Protein AF-A0A9E4VJ61-F1 (afdb_monomer)

Structure (mmCIF, N/CA/C/O backbone):
data_AF-A0A9E4VJ61-F1
#
_entry.id   AF-A0A9E4VJ61-F1
#
loop_
_atom_site.group_PDB
_atom_site.id
_atom_site.type_symbol
_atom_site.label_atom_id
_atom_site.label_alt_id
_atom_site.label_comp_id
_atom_site.label_asym_id
_atom_site.label_entity_id
_atom_site.label_seq_id
_atom_site.pdbx_PDB_ins_code
_atom_site.Cartn_x
_atom_site.Cartn_y
_atom_site.Cartn_z
_atom_site.occupancy
_atom_site.B_iso_or_equiv
_atom_site.auth_seq_id
_atom_site.auth_comp_id
_atom_site.auth_asym_id
_atom_site.auth_atom_id
_atom_site.pdbx_PDB_model_num
ATOM 1 N N . VAL A 1 1 ? -4.340 -2.476 -0.670 1.00 80.25 1 VAL A N 1
ATOM 2 C CA . VAL A 1 1 ? -5.479 -3.175 -0.022 1.00 80.25 1 VAL A CA 1
ATOM 3 C C . VAL A 1 1 ? -4.997 -4.142 1.049 1.00 80.25 1 VAL A C 1
ATOM 5 O O . VAL A 1 1 ? -5.309 -3.889 2.197 1.00 80.25 1 VAL A O 1
ATOM 8 N N . ALA A 1 2 ? -4.179 -5.155 0.723 1.00 84.50 2 ALA A N 1
ATOM 9 C CA . ALA A 1 2 ? -3.667 -6.123 1.709 1.00 84.50 2 ALA A CA 1
ATOM 10 C C . ALA A 1 2 ? -2.973 -5.469 2.922 1.00 84.50 2 ALA A C 1
ATOM 12 O O . ALA A 1 2 ? -3.371 -5.717 4.050 1.00 84.50 2 ALA A O 1
ATOM 13 N N . ILE A 1 3 ? -2.042 -4.537 2.685 1.00 86.19 3 ILE A N 1
ATOM 14 C CA . ILE A 1 3 ? -1.365 -3.792 3.762 1.00 86.19 3 ILE A CA 1
ATOM 15 C C . ILE A 1 3 ? -2.363 -3.020 4.642 1.00 86.19 3 ILE A C 1
ATOM 17 O O . ILE A 1 3 ? -2.248 -2.997 5.856 1.00 86.19 3 ILE A O 1
ATOM 21 N N . SER A 1 4 ? -3.392 -2.413 4.044 1.00 84.19 4 SER A N 1
ATOM 22 C CA . SER A 1 4 ? -4.418 -1.693 4.810 1.00 84.19 4 SER A CA 1
ATOM 23 C C . SER A 1 4 ? -5.293 -2.625 5.651 1.00 84.19 4 SER A C 1
ATOM 25 O O . SER A 1 4 ? -5.824 -2.169 6.657 1.00 84.19 4 SER A O 1
ATOM 27 N N . ALA A 1 5 ? -5.461 -3.884 5.232 1.00 83.00 5 ALA A N 1
ATOM 28 C CA . ALA A 1 5 ? -6.178 -4.897 5.996 1.00 83.00 5 ALA A CA 1
ATOM 29 C C . ALA A 1 5 ? -5.345 -5.404 7.182 1.00 83.00 5 ALA A C 1
ATOM 31 O O . ALA A 1 5 ? -5.876 -5.555 8.271 1.00 83.00 5 ALA A O 1
ATOM 32 N N . GLU A 1 6 ? -4.035 -5.587 7.002 1.00 85.88 6 GLU A N 1
ATOM 33 C CA . GLU A 1 6 ? -3.112 -5.973 8.081 1.00 85.88 6 GLU A CA 1
ATOM 34 C C . GLU A 1 6 ? -2.958 -4.885 9.152 1.00 85.88 6 GLU A C 1
ATOM 36 O O . GLU A 1 6 ? -2.849 -5.184 10.340 1.00 85.88 6 GLU A O 1
ATOM 41 N N . LEU A 1 7 ? -2.994 -3.611 8.749 1.00 84.12 7 LEU A N 1
ATOM 42 C CA . LEU A 1 7 ? -2.940 -2.487 9.684 1.00 84.12 7 LEU A CA 1
ATOM 43 C C . LEU A 1 7 ? -4.153 -2.425 10.624 1.00 84.12 7 LEU A C 1
ATOM 45 O O . LEU A 1 7 ? -4.106 -1.643 11.569 1.00 84.12 7 LEU A O 1
ATOM 49 N N . ASN A 1 8 ? -5.210 -3.214 10.376 1.00 80.75 8 ASN A N 1
ATOM 50 C CA . ASN A 1 8 ? -6.447 -3.243 11.164 1.00 80.75 8 ASN A CA 1
ATOM 51 C C . ASN A 1 8 ? -7.007 -1.836 11.426 1.00 80.75 8 ASN A C 1
ATOM 53 O O . ASN A 1 8 ? -7.486 -1.525 12.507 1.00 80.75 8 ASN A O 1
ATOM 57 N N . ARG A 1 9 ? -6.909 -0.956 10.424 1.00 79.12 9 ARG A N 1
ATOM 58 C CA . ARG A 1 9 ? -7.411 0.421 10.480 1.00 79.12 9 ARG A CA 1
ATOM 59 C C . ARG A 1 9 ? -8.632 0.566 9.592 1.00 79.12 9 ARG A C 1
ATOM 61 O O . ARG A 1 9 ? -8.707 -0.081 8.547 1.00 79.12 9 ARG A O 1
ATOM 68 N N . ASN A 1 10 ? -9.549 1.470 9.962 1.00 76.69 10 ASN A N 1
ATOM 69 C CA . ASN A 1 10 ? -10.702 1.859 9.138 1.00 76.69 10 ASN A CA 1
ATOM 70 C C . ASN A 1 10 ? -10.241 2.019 7.675 1.00 76.69 10 ASN A C 1
ATOM 72 O O . ASN A 1 10 ? -9.348 2.837 7.431 1.00 76.69 10 ASN A O 1
ATOM 76 N N . PRO A 1 11 ? -10.784 1.269 6.698 1.00 70.88 11 PRO A N 1
ATOM 77 C CA . PRO A 1 11 ? -12.059 0.536 6.684 1.00 70.88 11 PRO A CA 1
ATOM 78 C C . PRO A 1 11 ? -12.015 -0.962 7.073 1.00 70.88 11 PRO A C 1
ATOM 80 O O . PRO A 1 11 ? -13.068 -1.596 7.063 1.00 70.88 11 PRO A O 1
ATOM 83 N N . PHE A 1 12 ? -10.842 -1.526 7.387 1.00 73.69 12 PHE A N 1
ATOM 84 C CA . PHE A 1 12 ? -10.617 -2.944 7.738 1.00 73.69 12 PHE A CA 1
ATOM 85 C C . PHE A 1 12 ? -10.386 -3.149 9.243 1.00 73.69 12 PHE A C 1
ATOM 87 O O . PHE A 1 12 ? -9.592 -3.985 9.664 1.00 73.69 12 PHE A O 1
ATOM 94 N N . ASP A 1 13 ? -11.052 -2.344 10.055 1.00 77.38 13 ASP A N 1
ATOM 95 C CA . ASP A 1 13 ? -10.906 -2.356 11.502 1.00 77.38 13 ASP A CA 1
ATOM 96 C C . ASP A 1 13 ? -11.845 -3.390 12.133 1.00 77.38 13 ASP A C 1
ATOM 98 O O . ASP A 1 13 ? -12.972 -3.084 12.511 1.00 77.38 13 ASP A O 1
ATOM 102 N N . VAL A 1 14 ? -11.410 -4.651 12.140 1.00 73.56 14 VAL A N 1
ATOM 103 C CA . VAL A 1 14 ? -12.216 -5.779 12.632 1.00 73.56 14 VAL A CA 1
ATOM 104 C C . VAL A 1 14 ? -11.962 -6.054 14.116 1.00 73.56 14 VAL A C 1
ATOM 106 O O . VAL A 1 14 ? -12.891 -6.365 14.856 1.00 73.56 14 VAL A O 1
ATOM 109 N N . LEU A 1 15 ? -10.708 -5.902 14.557 1.00 64.62 15 LEU A N 1
ATOM 110 C CA . LEU A 1 15 ? -10.300 -6.152 15.941 1.00 64.62 15 LEU A CA 1
ATOM 111 C C . LEU A 1 15 ? -10.872 -5.101 16.909 1.00 64.62 15 LEU A C 1
ATOM 113 O O . LEU A 1 15 ? -11.264 -5.456 18.019 1.00 64.62 15 LEU A O 1
ATOM 117 N N . GLU A 1 16 ? -10.990 -3.832 16.504 1.00 64.25 16 GLU A N 1
ATOM 118 C CA . GLU A 1 16 ? -11.690 -2.819 17.310 1.00 64.25 16 GLU A CA 1
ATOM 119 C C . GLU A 1 16 ? -13.219 -3.006 17.226 1.00 64.25 16 GLU A C 1
ATOM 121 O O . GLU A 1 16 ? -13.925 -2.737 18.196 1.00 64.25 16 GLU A O 1
ATOM 126 N N . ALA A 1 17 ? -13.739 -3.543 16.112 1.00 56.84 17 ALA A N 1
ATOM 127 C CA . ALA A 1 17 ? -15.177 -3.688 15.862 1.00 56.84 17 ALA A CA 1
ATOM 128 C C . ALA A 1 17 ? -15.858 -4.845 16.613 1.00 56.84 17 ALA A C 1
ATOM 130 O O . ALA A 1 17 ? -16.988 -4.678 17.059 1.00 56.84 17 ALA A O 1
ATOM 131 N N . GLU A 1 18 ? -15.208 -5.987 16.870 1.00 55.62 18 GLU A N 1
ATOM 132 C CA . GLU A 1 18 ? -15.786 -6.986 17.806 1.00 55.62 18 GLU A CA 1
ATOM 133 C C . GLU A 1 18 ? -15.876 -6.444 19.244 1.00 55.62 18 GLU A C 1
ATOM 135 O O . GLU A 1 18 ? -16.602 -6.963 20.093 1.00 55.62 18 GLU A O 1
ATOM 140 N N . SER A 1 19 ? -15.180 -5.335 19.478 1.00 51.81 19 SER A N 1
ATOM 141 C CA . SER A 1 19 ? -15.106 -4.628 20.738 1.00 51.81 19 SER A CA 1
ATOM 142 C C . SER A 1 19 ? -16.009 -3.388 20.793 1.00 51.81 19 SER A C 1
ATOM 144 O O . SER A 1 19 ? -16.073 -2.732 21.822 1.00 51.81 19 SER A O 1
ATOM 146 N N . GLU A 1 20 ? -16.766 -3.022 19.753 1.00 49.31 20 GLU A N 1
ATOM 147 C CA . GLU A 1 20 ? -17.618 -1.815 19.811 1.00 49.31 20 GLU A CA 1
ATOM 148 C C . GLU A 1 20 ? -18.904 -1.992 20.658 1.00 49.31 20 GLU A C 1
ATOM 150 O O . GLU A 1 20 ? -19.691 -1.057 20.805 1.00 49.31 20 GLU A O 1
ATOM 155 N N . LEU A 1 21 ? -19.071 -3.158 21.306 1.00 60.66 21 LEU A N 1
ATOM 156 C CA . LEU A 1 21 ? -20.006 -3.387 22.423 1.00 60.66 21 LEU A CA 1
ATOM 157 C C . LEU A 1 21 ? -19.389 -3.123 23.821 1.00 60.66 21 LEU A C 1
ATOM 159 O O . LEU A 1 21 ? -20.139 -2.840 24.752 1.00 60.66 21 LEU A O 1
ATOM 163 N N . VAL A 1 22 ? -18.057 -3.167 23.972 1.00 54.12 22 VAL A N 1
ATOM 164 C CA . VAL A 1 22 ? -17.248 -2.754 25.146 1.00 54.12 22 VAL A CA 1
ATOM 165 C C . VAL A 1 22 ? -15.837 -2.502 24.614 1.00 54.12 22 VAL A C 1
ATOM 167 O O . VAL A 1 22 ? -15.188 -3.470 24.242 1.00 54.12 22 VAL A O 1
ATOM 170 N N . ALA A 1 23 ? -15.394 -1.239 24.529 1.00 66.31 23 ALA A N 1
ATOM 171 C CA . ALA A 1 23 ? -14.233 -0.763 23.756 1.00 66.31 23 ALA A CA 1
ATOM 172 C C . ALA A 1 23 ? -12.868 -1.416 24.099 1.00 66.31 23 ALA A C 1
ATOM 174 O O . ALA A 1 23 ? -11.978 -0.776 24.651 1.00 66.31 23 ALA A O 1
ATOM 175 N N . GLY A 1 24 ? -12.732 -2.689 23.733 1.00 73.62 24 GLY A N 1
ATOM 176 C CA . GLY A 1 24 ? -11.644 -3.667 23.839 1.00 73.62 24 GLY A CA 1
ATOM 177 C C . GLY A 1 24 ? -10.386 -3.240 24.578 1.00 73.62 24 GLY A C 1
ATOM 178 O O . GLY A 1 24 ? -10.416 -2.797 25.727 1.00 73.62 24 GLY A O 1
ATOM 179 N N . TYR A 1 25 ? -9.246 -3.348 23.896 1.00 75.69 25 TYR A N 1
ATOM 180 C CA . TYR A 1 25 ? -7.947 -3.017 24.485 1.00 75.69 25 TYR A CA 1
ATOM 181 C C . TYR A 1 25 ? -7.806 -1.521 24.836 1.00 75.69 25 TYR A C 1
ATOM 183 O O . TYR A 1 25 ? -6.954 -1.150 25.643 1.00 75.69 25 TYR A O 1
ATOM 191 N N . LEU A 1 26 ? -8.655 -0.654 24.273 1.00 75.75 26 LEU A N 1
ATOM 192 C CA . LEU A 1 26 ? -8.697 0.779 24.582 1.00 75.75 26 LEU A CA 1
ATOM 193 C C . LEU A 1 26 ? -9.264 1.062 25.989 1.00 75.75 26 LEU A C 1
ATOM 195 O O . LEU A 1 26 ? -8.908 2.075 26.587 1.00 75.75 26 LEU A O 1
ATOM 199 N N . THR A 1 27 ? -10.114 0.182 26.532 1.00 77.12 27 THR A N 1
ATOM 200 C CA . THR A 1 27 ? -10.701 0.305 27.884 1.00 77.12 27 THR A CA 1
ATOM 201 C C . THR A 1 27 ? -10.096 -0.661 28.897 1.00 77.12 27 THR A C 1
ATOM 203 O O . THR A 1 27 ? -10.100 -0.368 30.093 1.00 77.12 27 THR A O 1
ATOM 206 N N . GLU A 1 28 ? -9.520 -1.773 28.442 1.00 82.81 28 GLU A N 1
ATOM 207 C CA . GLU A 1 28 ? -8.876 -2.768 29.309 1.00 82.81 28 GLU A CA 1
ATOM 208 C C . GLU A 1 28 ? -7.456 -2.374 29.752 1.00 82.81 28 GLU A C 1
ATOM 210 O O . GLU A 1 28 ? -6.995 -2.797 30.818 1.00 82.81 28 GLU A O 1
ATOM 215 N N . TYR A 1 29 ? -6.749 -1.544 28.975 1.00 82.88 29 TYR A N 1
ATOM 216 C CA . TYR A 1 29 ? -5.380 -1.123 29.282 1.00 82.88 29 TYR A CA 1
ATOM 217 C C . TYR A 1 29 ? -5.287 0.379 29.565 1.00 82.88 29 TYR A C 1
ATOM 219 O O . TYR A 1 29 ? -5.799 1.204 28.818 1.00 82.88 29 TYR A O 1
ATOM 227 N N . SER A 1 30 ? -4.557 0.753 30.623 1.00 85.31 30 SER A N 1
ATOM 228 C CA . SER A 1 30 ? -4.333 2.150 31.020 1.00 85.31 30 SER A CA 1
ATOM 229 C C . SER A 1 30 ? -2.843 2.505 31.144 1.00 85.31 30 SER A C 1
ATOM 231 O O . SER A 1 30 ? -1.969 1.637 31.268 1.00 85.31 30 SER A O 1
ATOM 233 N N . GLY A 1 31 ? -2.537 3.807 31.080 1.00 89.19 31 GLY A N 1
ATOM 234 C CA . GLY A 1 31 ? -1.192 4.354 31.293 1.00 89.19 31 GLY A CA 1
ATOM 235 C C . GLY A 1 31 ? -0.159 3.870 30.269 1.00 89.19 31 GLY A C 1
ATOM 236 O O . GLY A 1 31 ? -0.345 4.012 29.063 1.00 89.19 31 GLY A O 1
ATOM 237 N N . MET A 1 32 ? 0.951 3.292 30.746 1.00 90.12 32 MET A N 1
ATOM 238 C CA . MET A 1 32 ? 2.053 2.859 29.872 1.00 90.12 32 MET A CA 1
ATOM 239 C C . MET A 1 32 ? 1.691 1.679 28.965 1.00 90.12 32 MET A C 1
ATOM 241 O O . MET A 1 32 ? 2.188 1.613 27.845 1.00 90.12 32 MET A O 1
ATOM 245 N N . LYS A 1 33 ? 0.818 0.765 29.412 1.00 86.69 33 LYS A N 1
ATOM 246 C CA . LYS A 1 33 ? 0.412 -0.393 28.596 1.00 86.69 33 LYS A CA 1
ATOM 247 C C . LYS A 1 33 ? -0.349 0.068 27.354 1.00 86.69 33 LYS A C 1
ATOM 249 O O . LYS A 1 33 ? -0.010 -0.339 26.250 1.00 86.69 33 LYS A O 1
ATOM 254 N N . TYR A 1 34 ? -1.283 1.002 27.536 1.00 87.06 34 TYR A N 1
ATOM 255 C CA . TYR A 1 34 ? -1.969 1.687 26.439 1.00 87.06 34 TYR A CA 1
ATOM 256 C C . TYR A 1 34 ? -0.982 2.398 25.500 1.00 87.06 34 TYR A C 1
ATOM 258 O O . TYR A 1 34 ? -1.070 2.264 24.281 1.00 87.06 34 TYR A O 1
ATOM 266 N N . GLY A 1 35 ? 0.007 3.102 26.066 1.00 88.69 35 GLY A N 1
ATOM 267 C CA . GLY A 1 35 ? 1.040 3.793 25.291 1.00 88.69 35 GLY A CA 1
ATOM 268 C C . GLY A 1 35 ? 1.830 2.868 24.359 1.00 88.69 35 GLY A C 1
ATOM 269 O O . GLY A 1 35 ? 2.075 3.236 23.212 1.00 88.69 35 GLY A O 1
ATOM 270 N N . VAL A 1 36 ? 2.178 1.657 24.808 1.00 90.81 36 VAL A N 1
ATOM 271 C CA . VAL A 1 36 ? 2.886 0.667 23.974 1.00 90.81 36 VAL A CA 1
ATOM 272 C C . VAL A 1 36 ? 1.995 0.143 22.845 1.00 90.81 36 VAL A C 1
ATOM 274 O O . VAL A 1 36 ? 2.477 0.015 21.721 1.00 90.81 36 VAL A O 1
ATOM 277 N N . PHE A 1 37 ? 0.704 -0.099 23.098 1.00 86.06 37 PHE A N 1
ATOM 278 C CA . PHE A 1 37 ? -0.236 -0.513 22.049 1.00 86.06 37 PHE A CA 1
ATOM 279 C C . PHE A 1 37 ? -0.414 0.566 20.973 1.00 86.06 37 PHE A C 1
ATOM 281 O O . PHE A 1 37 ? -0.303 0.267 19.784 1.00 86.06 37 PHE A O 1
ATOM 288 N N . MET A 1 38 ? -0.595 1.829 21.371 1.00 86.69 38 MET A N 1
ATOM 289 C CA . MET A 1 38 ? -0.686 2.944 20.420 1.00 86.69 38 MET A CA 1
ATOM 290 C C . MET A 1 38 ? 0.618 3.133 19.640 1.00 86.69 38 MET A C 1
ATOM 292 O O . MET A 1 38 ? 0.596 3.294 18.420 1.00 86.69 38 MET A O 1
ATOM 296 N N . LEU A 1 39 ? 1.770 3.067 20.317 1.00 90.69 39 LEU A N 1
ATOM 297 C CA . LEU A 1 39 ? 3.074 3.151 19.660 1.00 90.69 39 LEU A CA 1
ATOM 298 C C . LEU A 1 39 ? 3.247 2.038 18.620 1.00 90.69 39 LEU A C 1
ATOM 300 O O . LEU A 1 39 ? 3.733 2.311 17.522 1.00 90.69 39 LEU A O 1
ATOM 304 N N . ALA A 1 40 ? 2.842 0.807 18.941 1.00 89.88 40 ALA A N 1
ATOM 305 C CA . ALA A 1 40 ? 2.916 -0.325 18.025 1.00 89.88 40 ALA A CA 1
ATOM 306 C C . ALA A 1 40 ? 2.050 -0.103 16.774 1.00 89.88 40 ALA A C 1
ATOM 308 O O . ALA A 1 40 ? 2.535 -0.314 15.665 1.00 89.88 40 ALA A O 1
ATOM 309 N N . GLU A 1 41 ? 0.819 0.395 16.916 1.00 85.12 41 GLU A N 1
ATOM 310 C CA . GLU A 1 41 ? -0.073 0.676 15.778 1.00 85.12 41 GLU A CA 1
ATOM 311 C C . GLU A 1 41 ? 0.478 1.788 14.860 1.00 85.12 41 GLU A C 1
ATOM 313 O O . GLU A 1 41 ? 0.485 1.662 13.627 1.00 85.12 41 GLU A O 1
ATOM 318 N N . PHE A 1 42 ? 1.010 2.868 15.448 1.00 87.50 42 PHE A N 1
ATOM 319 C CA . PHE A 1 42 ? 1.659 3.939 14.683 1.00 87.50 42 PHE A CA 1
ATOM 320 C C . PHE A 1 42 ? 2.931 3.452 13.988 1.00 87.50 42 PHE A C 1
ATOM 322 O O . PHE A 1 42 ? 3.146 3.750 12.810 1.00 87.50 42 PHE A O 1
ATOM 329 N N . THR A 1 43 ? 3.744 2.661 14.687 1.00 91.81 43 THR A N 1
ATOM 330 C CA . THR A 1 43 ? 4.965 2.072 14.126 1.00 91.81 43 THR A CA 1
ATOM 331 C C . THR A 1 43 ? 4.627 1.123 12.983 1.00 91.81 43 THR A C 1
ATOM 333 O O . THR A 1 43 ? 5.275 1.183 11.941 1.00 91.81 43 THR A O 1
ATOM 336 N N . ASN A 1 44 ? 3.570 0.319 13.116 1.00 91.50 44 ASN A N 1
ATOM 337 C CA . ASN A 1 44 ? 3.124 -0.595 12.068 1.00 91.50 44 ASN A CA 1
ATOM 338 C C . ASN A 1 44 ? 2.775 0.162 10.776 1.00 91.50 44 ASN A C 1
ATOM 340 O O . ASN A 1 44 ? 3.226 -0.217 9.702 1.00 91.50 44 ASN A O 1
ATOM 344 N N . THR A 1 45 ? 2.084 1.306 10.869 1.00 90.38 45 THR A N 1
ATOM 345 C CA . THR A 1 45 ? 1.776 2.139 9.686 1.00 90.38 45 THR A CA 1
ATOM 346 C C . THR A 1 45 ? 3.046 2.632 8.976 1.00 90.38 45 THR A C 1
ATOM 348 O O . THR A 1 45 ? 3.108 2.640 7.745 1.00 90.38 45 THR A O 1
ATOM 351 N N . ILE A 1 46 ? 4.076 3.016 9.737 1.00 92.25 46 ILE A N 1
ATOM 352 C CA . ILE A 1 46 ? 5.362 3.475 9.190 1.00 92.25 46 ILE A CA 1
ATOM 353 C C . ILE A 1 46 ? 6.127 2.309 8.549 1.00 92.25 46 ILE A C 1
ATOM 355 O O . ILE A 1 46 ? 6.619 2.444 7.429 1.00 92.25 46 ILE A O 1
ATOM 359 N N . VAL A 1 47 ? 6.201 1.157 9.223 1.00 93.56 47 VAL A N 1
ATOM 360 C CA . VAL A 1 47 ? 6.891 -0.049 8.729 1.00 93.56 47 VAL A CA 1
ATOM 361 C C . VAL A 1 47 ? 6.219 -0.586 7.467 1.00 93.56 47 VAL A C 1
ATOM 363 O O . VAL A 1 47 ? 6.893 -0.862 6.477 1.00 93.56 47 VAL A O 1
ATOM 366 N N . ALA A 1 48 ? 4.891 -0.654 7.457 1.00 92.38 48 ALA A N 1
ATOM 367 C CA . ALA A 1 48 ? 4.098 -1.004 6.288 1.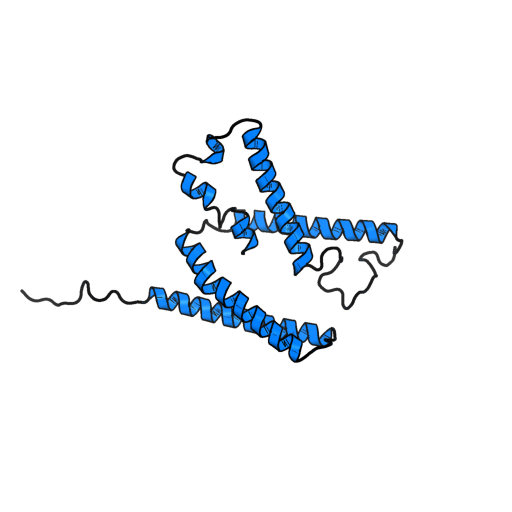00 92.38 48 ALA A CA 1
ATOM 368 C C . ALA A 1 48 ? 4.378 -0.070 5.098 1.00 92.38 48 ALA A C 1
ATOM 370 O O . ALA A 1 48 ? 4.577 -0.533 3.972 1.00 92.38 48 ALA A O 1
ATOM 371 N N . GLY A 1 49 ? 4.459 1.242 5.349 1.00 91.62 49 GLY A N 1
ATOM 372 C CA . GLY A 1 49 ? 4.839 2.226 4.336 1.00 91.62 49 GLY A CA 1
ATOM 373 C C . GLY A 1 49 ? 6.272 2.049 3.832 1.00 91.62 49 GLY A C 1
ATOM 374 O O . GLY A 1 49 ? 6.513 2.178 2.632 1.00 91.62 49 GLY A O 1
ATOM 375 N N . ALA A 1 50 ? 7.210 1.693 4.712 1.00 92.62 50 ALA A N 1
ATOM 376 C CA . ALA A 1 50 ? 8.592 1.386 4.345 1.00 92.62 50 ALA A CA 1
ATOM 377 C C . ALA A 1 50 ? 8.681 0.151 3.437 1.00 92.62 50 ALA A C 1
ATOM 379 O O . ALA A 1 50 ? 9.315 0.214 2.383 1.00 92.62 50 ALA A O 1
ATOM 380 N N . ILE A 1 51 ? 7.996 -0.941 3.792 1.00 93.19 51 ILE A N 1
ATOM 381 C CA . ILE A 1 51 ? 7.932 -2.160 2.972 1.00 93.19 51 ILE A CA 1
ATOM 382 C C . ILE A 1 51 ? 7.313 -1.846 1.605 1.00 93.19 51 ILE A C 1
ATOM 384 O O . ILE A 1 51 ? 7.862 -2.235 0.572 1.00 93.19 51 ILE A O 1
ATOM 388 N N . PHE A 1 52 ? 6.215 -1.087 1.577 1.00 91.00 52 PHE A N 1
ATOM 389 C CA . PHE A 1 52 ? 5.570 -0.686 0.328 1.00 91.00 52 PHE A CA 1
ATOM 390 C C . PHE A 1 52 ? 6.498 0.156 -0.562 1.00 91.00 52 PHE A C 1
ATOM 392 O O . PHE A 1 52 ? 6.602 -0.096 -1.765 1.00 91.00 52 PHE A O 1
ATOM 399 N N . ALA A 1 53 ? 7.210 1.122 0.025 1.00 90.06 53 ALA A N 1
ATOM 400 C CA . ALA A 1 53 ? 8.136 1.980 -0.704 1.00 90.06 53 ALA A CA 1
ATOM 401 C C . ALA A 1 53 ? 9.310 1.192 -1.308 1.00 90.06 53 ALA A C 1
ATOM 403 O O . ALA A 1 53 ? 9.691 1.453 -2.451 1.00 90.06 53 ALA A O 1
ATOM 404 N N . VAL A 1 54 ? 9.858 0.213 -0.580 1.00 90.00 54 VAL A N 1
ATOM 405 C CA . VAL A 1 54 ? 10.956 -0.635 -1.074 1.00 90.00 54 VAL A CA 1
ATOM 406 C C . VAL A 1 54 ? 10.496 -1.558 -2.199 1.00 90.00 54 VAL A C 1
ATOM 408 O O . VAL A 1 54 ? 11.162 -1.616 -3.230 1.00 90.00 54 VAL A O 1
ATOM 411 N N . LEU A 1 55 ? 9.370 -2.254 -2.023 1.00 88.06 55 LEU A N 1
ATOM 412 C CA . LEU A 1 55 ? 8.934 -3.286 -2.968 1.00 88.06 55 LEU A CA 1
ATOM 413 C C . LEU A 1 55 ? 8.344 -2.716 -4.260 1.00 88.06 55 LEU A C 1
ATOM 415 O O . LEU A 1 55 ? 8.595 -3.262 -5.330 1.00 88.06 55 LEU A O 1
ATOM 419 N N . PHE A 1 56 ? 7.565 -1.634 -4.175 1.00 84.31 56 PHE A N 1
ATOM 420 C CA . PHE A 1 56 ? 6.781 -1.145 -5.317 1.00 84.31 56 PHE A CA 1
ATOM 421 C C . PHE A 1 56 ? 7.235 0.213 -5.853 1.00 84.31 56 PHE A C 1
ATOM 423 O O . PHE A 1 56 ? 7.017 0.503 -7.025 1.00 84.31 56 PHE A O 1
ATOM 430 N N . LEU A 1 57 ? 7.867 1.055 -5.030 1.00 83.31 57 LEU A N 1
ATOM 431 C CA . LEU A 1 57 ? 8.240 2.425 -5.411 1.00 83.31 57 LEU A CA 1
ATOM 432 C C . LEU A 1 57 ? 9.753 2.607 -5.602 1.00 83.31 57 LEU A C 1
ATOM 434 O O . LEU A 1 57 ? 10.245 3.726 -5.464 1.00 83.31 57 LEU A O 1
ATOM 438 N N . GLN A 1 58 ? 10.498 1.537 -5.902 1.00 81.44 58 GLN A N 1
ATOM 439 C CA . GLN A 1 58 ? 11.957 1.567 -6.120 1.00 81.44 58 GLN A CA 1
ATOM 440 C C . GLN A 1 58 ? 12.777 2.096 -4.917 1.00 81.44 58 GLN A C 1
ATOM 442 O O . GLN A 1 58 ? 13.882 2.623 -5.074 1.00 81.44 58 GLN A O 1
ATOM 447 N N . GLY A 1 59 ? 12.249 1.978 -3.693 1.00 84.44 59 GLY A N 1
ATOM 448 C CA . GLY A 1 59 ? 12.954 2.292 -2.447 1.00 84.44 59 GLY A CA 1
ATOM 449 C C . GLY A 1 59 ? 13.511 3.717 -2.388 1.00 84.44 59 GLY A C 1
ATOM 450 O O . GLY A 1 59 ? 12.759 4.693 -2.381 1.00 84.44 59 GLY A O 1
ATOM 451 N N . TRP A 1 60 ? 14.839 3.816 -2.338 1.00 82.69 60 TRP A N 1
ATOM 452 C CA . TRP A 1 60 ? 15.622 5.040 -2.117 1.00 82.69 60 TRP A CA 1
ATOM 453 C C . TRP A 1 60 ? 15.842 5.895 -3.371 1.00 82.69 60 TRP A C 1
ATOM 455 O O . TRP A 1 60 ? 16.414 6.981 -3.300 1.00 82.69 60 TRP A O 1
ATOM 465 N N . GLN A 1 61 ? 15.425 5.408 -4.539 1.00 77.00 61 GLN A N 1
ATOM 466 C CA . GLN A 1 61 ? 15.575 6.152 -5.787 1.00 77.00 61 GLN A CA 1
ATOM 467 C C . GLN A 1 61 ? 14.585 7.319 -5.844 1.00 77.00 61 GLN A C 1
ATOM 469 O O . GLN A 1 61 ? 13.450 7.205 -5.384 1.00 77.00 61 GLN A O 1
ATOM 474 N N . TRP A 1 62 ? 14.999 8.449 -6.412 1.00 67.94 62 TRP A N 1
ATOM 475 C CA . TRP A 1 62 ? 14.204 9.678 -6.382 1.00 67.94 62 TRP A CA 1
ATOM 476 C C . TRP A 1 62 ? 12.977 9.649 -7.312 1.00 67.94 62 TRP A C 1
ATOM 478 O O . TRP A 1 62 ? 11.958 10.245 -6.978 1.00 67.94 62 TRP A O 1
ATOM 488 N N . ALA A 1 63 ? 13.019 8.920 -8.432 1.00 65.38 63 ALA A N 1
ATOM 489 C CA . ALA A 1 63 ? 11.900 8.821 -9.372 1.00 65.38 63 ALA A CA 1
ATOM 490 C C . ALA A 1 63 ? 11.533 7.375 -9.693 1.00 65.38 63 ALA A C 1
ATOM 492 O O . ALA A 1 63 ? 12.378 6.614 -10.142 1.00 65.38 63 ALA A O 1
ATOM 493 N N . VAL A 1 64 ? 10.234 7.074 -9.580 1.00 57.91 64 VAL A N 1
ATOM 494 C CA . VAL A 1 64 ? 9.592 5.829 -10.053 1.00 57.91 64 VAL A CA 1
ATOM 495 C C . VAL A 1 64 ? 9.693 5.678 -11.584 1.00 57.91 64 VAL A C 1
ATOM 497 O O . VAL A 1 64 ? 9.578 4.580 -12.116 1.00 57.91 64 VAL A O 1
ATOM 500 N N . LEU A 1 65 ? 9.907 6.795 -12.293 1.00 52.19 65 LEU A N 1
ATOM 501 C CA . LEU A 1 65 ? 9.954 6.894 -13.754 1.00 52.19 65 LEU A CA 1
ATOM 502 C C . LEU A 1 65 ? 11.321 7.350 -14.298 1.00 52.19 65 LEU A C 1
ATOM 504 O O . LEU A 1 65 ? 11.392 7.782 -15.447 1.00 52.19 65 LEU A O 1
ATOM 508 N N . SER A 1 66 ? 12.396 7.307 -13.499 1.00 54.75 66 SER A N 1
ATOM 509 C CA . SER A 1 66 ? 13.738 7.539 -14.051 1.00 54.75 66 SER A CA 1
ATOM 510 C C . SER A 1 66 ? 14.032 6.415 -15.054 1.00 54.75 66 SER A C 1
ATOM 512 O O . SER A 1 66 ? 14.053 5.243 -14.661 1.00 54.75 66 SER A O 1
ATOM 514 N N . PRO A 1 67 ? 14.212 6.721 -16.352 1.00 52.81 67 PRO A N 1
ATOM 515 C CA . PRO A 1 67 ? 14.595 5.703 -17.310 1.00 52.81 67 PRO A CA 1
ATOM 516 C C . PRO A 1 67 ? 16.010 5.244 -16.950 1.00 52.81 67 PRO A C 1
ATOM 518 O O . PRO A 1 67 ? 16.916 6.067 -16.867 1.00 52.81 67 PRO A O 1
ATOM 521 N N . LEU A 1 68 ? 16.185 3.939 -16.722 1.00 52.69 68 LEU A N 1
ATOM 522 C CA . LEU A 1 68 ? 17.484 3.272 -16.556 1.00 52.69 68 LEU A CA 1
ATOM 523 C C . LEU A 1 68 ? 18.510 4.030 -15.709 1.00 52.69 68 LEU A C 1
ATOM 525 O O . LEU A 1 68 ? 19.405 4.670 -16.255 1.00 52.69 68 LEU A O 1
ATOM 529 N N . GLY A 1 69 ? 18.474 3.871 -14.387 1.00 50.84 69 GLY A N 1
ATOM 530 C CA . GLY A 1 69 ? 19.689 4.044 -13.586 1.00 50.84 69 GLY A CA 1
ATOM 531 C C . GLY A 1 69 ? 20.418 5.378 -13.785 1.00 50.84 69 GLY A C 1
ATOM 532 O O . GLY A 1 69 ? 21.637 5.425 -13.599 1.00 50.84 69 GLY A O 1
ATOM 533 N N . SER A 1 70 ? 19.707 6.453 -14.162 1.00 54.34 70 SER A N 1
ATOM 534 C CA . SER A 1 70 ? 20.307 7.776 -14.225 1.00 54.34 70 SER A CA 1
ATOM 535 C C . SER A 1 70 ? 20.677 8.134 -12.792 1.00 54.34 70 SER A C 1
ATOM 537 O O . SER A 1 70 ? 19.820 8.450 -11.968 1.00 54.34 70 SER A O 1
ATOM 539 N N . GLN A 1 71 ? 21.967 8.036 -12.480 1.00 55.75 71 GLN A N 1
ATOM 540 C CA . GLN A 1 71 ? 22.510 8.327 -11.153 1.00 55.75 71 GLN A CA 1
ATOM 541 C C . GLN A 1 71 ? 22.385 9.805 -10.770 1.00 55.75 71 GLN A C 1
ATOM 543 O O . GLN A 1 71 ? 22.685 10.180 -9.640 1.00 55.75 71 GLN A O 1
ATOM 548 N N . VAL A 1 72 ? 21.946 10.617 -11.728 1.00 56.84 72 VAL A N 1
ATOM 549 C CA . VAL A 1 72 ? 21.703 12.039 -11.604 1.00 56.84 72 VAL A CA 1
ATOM 550 C C . VAL A 1 72 ? 20.465 12.227 -10.729 1.00 56.84 72 VAL A C 1
ATOM 552 O O . VAL A 1 72 ? 19.358 11.845 -11.112 1.00 56.84 72 VAL A O 1
ATOM 555 N N . GLY A 1 73 ? 20.684 12.738 -9.518 1.00 62.00 73 GLY A N 1
ATOM 556 C CA . GLY A 1 73 ? 19.630 13.107 -8.576 1.00 62.00 73 GLY A CA 1
ATOM 557 C C . GLY A 1 73 ? 18.746 14.237 -9.107 1.00 62.00 73 GLY A C 1
ATOM 558 O O . GLY A 1 73 ? 19.036 14.846 -10.139 1.00 62.00 73 GLY A O 1
ATOM 559 N N . PHE A 1 74 ? 17.671 14.548 -8.384 1.00 63.22 74 PHE A N 1
ATOM 560 C CA . PHE A 1 74 ? 16.792 15.672 -8.730 1.00 63.22 74 PHE A CA 1
ATOM 561 C C . PHE A 1 74 ? 17.577 16.999 -8.784 1.00 63.22 74 PHE A C 1
ATOM 563 O O . PHE A 1 74 ? 17.310 17.834 -9.649 1.00 63.22 74 PHE A O 1
ATOM 570 N N . LEU A 1 75 ? 18.609 17.158 -7.941 1.00 68.19 75 LEU A N 1
ATOM 571 C CA . LEU A 1 75 ? 19.590 18.245 -8.024 1.00 68.19 75 LEU A CA 1
ATOM 572 C C . LEU A 1 75 ? 20.879 17.782 -8.719 1.00 68.19 75 LEU A C 1
ATOM 574 O O . LEU A 1 75 ? 21.979 17.988 -8.216 1.00 68.19 75 LEU A O 1
ATOM 578 N N . GLY A 1 76 ? 20.773 17.185 -9.907 1.00 66.56 76 GLY A N 1
ATOM 579 C CA . GLY A 1 76 ? 21.928 16.728 -10.694 1.00 66.56 76 GLY A CA 1
ATOM 580 C C . GLY A 1 76 ? 22.995 17.790 -10.989 1.00 66.56 76 GLY A C 1
ATOM 581 O O . GLY A 1 76 ? 24.147 17.463 -11.248 1.00 66.56 76 GLY A O 1
ATOM 582 N N . PHE A 1 77 ? 22.628 19.070 -10.912 1.00 67.50 77 PHE A N 1
ATOM 583 C CA . PHE A 1 77 ? 23.545 20.207 -11.033 1.00 67.50 77 PHE A CA 1
ATOM 584 C C . PHE A 1 77 ? 24.411 20.439 -9.775 1.00 67.50 77 PHE A C 1
ATOM 586 O O . PHE A 1 77 ? 25.360 21.218 -9.820 1.00 67.50 77 PHE A O 1
ATOM 593 N N . LEU A 1 78 ? 24.098 19.762 -8.666 1.00 66.75 78 LEU A N 1
ATOM 594 C CA . LEU A 1 78 ? 24.815 19.745 -7.388 1.00 66.75 78 LEU A CA 1
ATOM 595 C C . LEU A 1 78 ? 25.232 18.307 -7.016 1.00 66.75 78 LEU A C 1
ATOM 597 O O . LEU A 1 78 ? 25.179 17.953 -5.839 1.00 66.75 78 LEU A O 1
ATOM 601 N N . ASP A 1 79 ? 25.637 17.472 -7.987 1.00 66.25 79 ASP A N 1
ATOM 602 C CA . ASP A 1 79 ? 26.025 16.058 -7.781 1.00 66.25 79 ASP A CA 1
ATOM 603 C C . ASP A 1 79 ? 27.333 15.908 -6.976 1.00 66.25 79 ASP A C 1
ATOM 605 O O . ASP A 1 79 ? 28.400 15.540 -7.462 1.00 66.25 79 ASP A O 1
ATOM 609 N N . THR A 1 80 ? 27.248 16.263 -5.699 1.00 71.38 80 THR A N 1
ATOM 610 C CA . THR A 1 80 ? 28.246 16.010 -4.667 1.00 71.38 80 THR A CA 1
ATOM 611 C C . THR A 1 80 ? 27.777 14.798 -3.871 1.00 71.38 80 THR A C 1
ATOM 613 O O . THR A 1 80 ? 26.588 14.684 -3.566 1.00 71.38 80 THR A O 1
ATOM 616 N N . GLY A 1 81 ? 28.696 13.919 -3.455 1.00 71.31 81 GLY A N 1
ATOM 617 C CA . GLY A 1 81 ? 28.348 12.682 -2.734 1.00 71.31 81 GLY A CA 1
ATOM 618 C C . GLY A 1 81 ? 27.426 12.881 -1.517 1.00 71.31 81 GLY A C 1
ATOM 619 O O . GLY A 1 81 ? 26.571 12.043 -1.245 1.00 71.31 81 GLY A O 1
ATOM 620 N N . VAL A 1 82 ? 27.533 14.028 -0.836 1.00 77.19 82 VAL A N 1
ATOM 621 C CA . VAL A 1 82 ? 26.673 14.408 0.300 1.00 77.19 82 VAL A CA 1
ATOM 622 C C . VAL A 1 82 ? 25.237 14.727 -0.135 1.00 77.19 82 VAL A C 1
ATOM 624 O O . VAL A 1 82 ? 24.288 14.267 0.498 1.00 77.19 82 VAL A O 1
ATOM 627 N N . VAL A 1 83 ? 25.061 15.478 -1.226 1.00 76.31 83 VAL A N 1
ATOM 628 C CA . VAL A 1 83 ? 23.739 15.879 -1.742 1.00 76.31 83 VAL A CA 1
ATOM 629 C C . VAL A 1 83 ? 22.953 14.644 -2.172 1.00 76.31 83 VAL A C 1
ATOM 631 O O . VAL A 1 83 ? 21.809 14.466 -1.760 1.00 76.31 83 VAL A O 1
ATOM 634 N N . ARG A 1 84 ? 23.606 13.714 -2.876 1.00 73.12 84 ARG A N 1
ATOM 635 C CA . ARG A 1 84 ? 22.995 12.447 -3.299 1.00 73.12 84 ARG A CA 1
ATOM 636 C C . ARG A 1 84 ? 22.506 11.594 -2.123 1.00 73.12 84 ARG A C 1
ATOM 638 O O . ARG A 1 84 ? 21.452 10.962 -2.211 1.00 73.12 84 ARG A O 1
ATOM 645 N N . GLN A 1 85 ? 23.242 11.580 -1.011 1.00 78.50 85 GLN A N 1
ATOM 646 C CA . GLN A 1 85 ? 22.827 10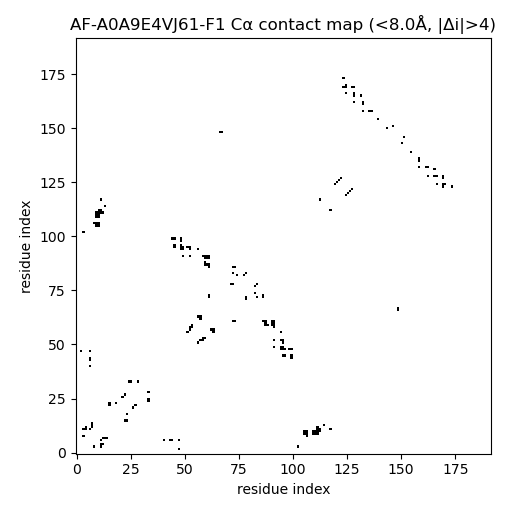.858 0.189 1.00 78.50 85 GLN A CA 1
ATOM 647 C C . GLN A 1 85 ? 21.610 11.520 0.845 1.00 78.50 85 GLN A C 1
ATOM 649 O O . GLN A 1 85 ? 20.648 10.821 1.164 1.00 78.50 85 GLN A O 1
ATOM 654 N N . ILE A 1 86 ? 21.620 12.845 1.007 1.00 83.12 86 ILE A N 1
ATOM 655 C CA . ILE A 1 86 ? 20.503 13.587 1.612 1.00 83.12 86 ILE A CA 1
ATOM 656 C C . ILE A 1 86 ? 19.228 13.420 0.775 1.00 83.12 86 ILE A C 1
ATOM 658 O O . ILE A 1 86 ? 18.171 13.120 1.330 1.00 83.12 86 ILE A O 1
ATOM 662 N N . GLU A 1 87 ? 19.331 13.531 -0.550 1.00 80.06 87 GLU A N 1
ATOM 663 C CA . GLU A 1 87 ? 18.203 13.330 -1.464 1.00 80.06 87 GLU A CA 1
ATOM 664 C C . GLU A 1 87 ? 17.599 11.932 -1.340 1.00 80.06 87 GLU A C 1
ATOM 666 O O . GLU A 1 87 ? 16.388 11.790 -1.195 1.00 80.06 87 GLU A O 1
ATOM 671 N N . SER A 1 88 ? 18.440 10.897 -1.358 1.00 81.00 88 SER A N 1
ATOM 672 C CA . SER A 1 88 ? 18.013 9.501 -1.234 1.00 81.00 88 SER A CA 1
ATOM 673 C C . SER A 1 88 ? 17.196 9.256 0.045 1.00 81.00 88 SER A C 1
ATOM 675 O O . SER A 1 88 ? 16.100 8.688 -0.002 1.00 81.00 88 SER A O 1
ATOM 677 N N . HIS A 1 89 ? 17.680 9.755 1.189 1.00 86.69 89 HIS A N 1
ATOM 678 C CA . HIS A 1 89 ? 16.974 9.618 2.467 1.00 86.69 89 HIS A CA 1
ATOM 679 C C . HIS A 1 89 ? 15.680 10.429 2.491 1.00 86.69 89 HIS A C 1
ATOM 681 O O . HIS A 1 89 ? 14.654 9.939 2.969 1.00 86.69 89 HIS A O 1
ATOM 687 N N . PHE A 1 90 ? 15.709 11.644 1.944 1.00 88.69 90 PHE A N 1
ATOM 688 C CA . PHE A 1 90 ? 14.528 12.488 1.838 1.00 88.69 90 PHE A CA 1
ATOM 689 C C . PHE A 1 90 ? 13.428 11.815 1.011 1.00 88.69 90 PHE A C 1
ATOM 691 O O . PHE A 1 90 ? 12.290 11.742 1.465 1.00 88.69 90 PHE A O 1
ATOM 698 N N . TRP A 1 91 ? 13.756 11.260 -0.158 1.00 85.62 91 TRP A N 1
ATOM 699 C CA . TRP A 1 91 ? 12.777 10.603 -1.027 1.00 85.62 91 TRP A CA 1
ATOM 700 C C . TRP A 1 91 ? 12.198 9.333 -0.421 1.00 85.62 91 TRP A C 1
ATOM 702 O O . TRP A 1 91 ? 10.998 9.083 -0.554 1.00 85.62 91 TRP A O 1
ATOM 712 N N . PHE A 1 92 ? 13.017 8.548 0.276 1.00 88.88 92 PHE A N 1
ATOM 713 C CA . PHE A 1 92 ? 12.522 7.391 1.008 1.00 88.88 92 PHE A CA 1
ATOM 714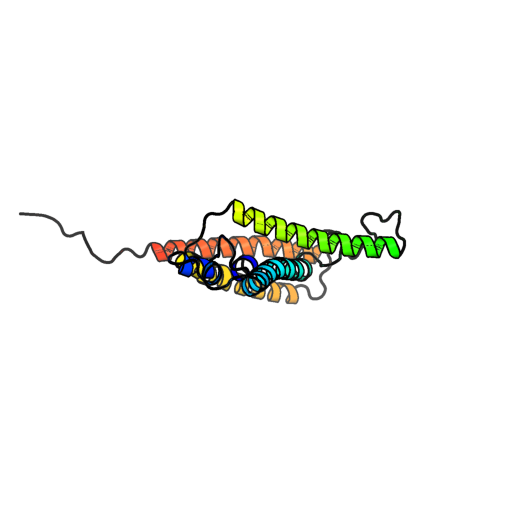 C C . PHE A 1 92 ? 11.520 7.807 2.095 1.00 88.88 92 PHE A C 1
ATOM 716 O O . PHE A 1 92 ? 10.385 7.325 2.106 1.00 88.88 92 PHE A O 1
ATOM 723 N N . LEU A 1 93 ? 11.890 8.764 2.955 1.00 91.69 93 LEU A N 1
ATOM 724 C CA . LEU A 1 93 ? 11.005 9.275 4.007 1.00 91.69 93 LEU A CA 1
ATOM 725 C C . LEU A 1 93 ? 9.748 9.936 3.435 1.00 91.69 93 LEU A C 1
ATOM 727 O O . LEU A 1 93 ? 8.660 9.756 3.979 1.00 91.69 93 LEU A O 1
ATOM 731 N N . PHE A 1 94 ? 9.872 10.644 2.313 1.00 91.06 94 PHE A N 1
ATOM 732 C CA . PHE A 1 94 ? 8.747 11.253 1.615 1.00 91.06 94 PHE A CA 1
ATOM 733 C C . PHE A 1 94 ? 7.755 10.199 1.116 1.00 91.06 94 PHE A C 1
ATOM 735 O O . PHE A 1 94 ? 6.556 10.359 1.322 1.00 91.06 94 PHE A O 1
ATOM 742 N N . LYS A 1 95 ? 8.221 9.091 0.524 1.00 89.31 95 LYS A N 1
ATOM 743 C CA . LYS A 1 95 ? 7.345 7.989 0.080 1.00 89.31 95 LYS A CA 1
ATOM 744 C C . LYS A 1 95 ? 6.636 7.311 1.249 1.00 89.31 95 LYS A C 1
ATOM 746 O O . LYS A 1 95 ? 5.441 7.038 1.155 1.00 89.31 95 LYS A O 1
ATOM 751 N N . VAL A 1 96 ? 7.345 7.071 2.354 1.00 92.69 96 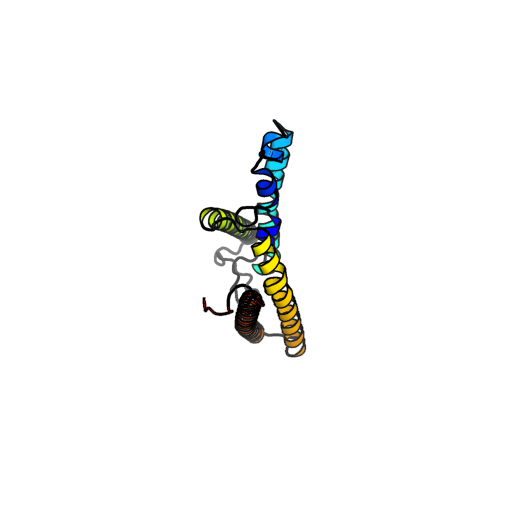VAL A N 1
ATOM 752 C CA . VAL A 1 96 ? 6.743 6.513 3.577 1.00 92.69 96 VAL A CA 1
ATOM 753 C C . VAL A 1 96 ? 5.700 7.475 4.152 1.00 92.69 96 VAL A C 1
ATOM 755 O O . VAL A 1 96 ? 4.589 7.056 4.478 1.00 92.69 96 VAL A O 1
ATOM 758 N N . GLY A 1 97 ? 6.014 8.771 4.210 1.00 92.56 97 GLY A N 1
ATOM 759 C CA . GLY A 1 97 ? 5.085 9.816 4.635 1.00 92.56 97 GLY A CA 1
ATOM 760 C C . GLY A 1 97 ? 3.864 9.928 3.722 1.00 92.56 97 GLY A C 1
ATOM 761 O O . GLY A 1 97 ? 2.742 10.022 4.212 1.00 92.56 97 GLY A O 1
ATOM 762 N N . LEU A 1 98 ? 4.056 9.832 2.405 1.00 91.88 98 LEU A N 1
ATOM 763 C CA . LEU A 1 98 ? 2.979 9.823 1.416 1.00 91.88 98 LEU A CA 1
ATOM 764 C C . LEU A 1 98 ? 2.074 8.599 1.587 1.00 91.88 98 LEU A C 1
ATOM 766 O O . LEU A 1 98 ? 0.854 8.730 1.516 1.00 91.88 98 LEU A O 1
ATOM 770 N N . PHE A 1 99 ? 2.647 7.424 1.858 1.00 91.81 99 PHE A N 1
ATOM 771 C CA . PHE A 1 99 ? 1.873 6.225 2.169 1.00 91.81 99 PHE A CA 1
ATOM 772 C C . PHE A 1 99 ? 1.057 6.400 3.457 1.00 91.81 99 PHE A C 1
ATOM 774 O O . PHE A 1 99 ? -0.141 6.123 3.464 1.00 91.81 99 PHE A O 1
ATOM 781 N N . ALA A 1 100 ? 1.669 6.901 4.534 1.00 91.44 100 ALA A N 1
ATOM 782 C CA . ALA A 1 100 ? 0.975 7.150 5.799 1.00 91.44 100 ALA A CA 1
ATOM 783 C C . ALA A 1 100 ? -0.138 8.206 5.652 1.00 91.44 100 ALA A C 1
ATOM 785 O O . ALA A 1 100 ? -1.230 8.057 6.213 1.00 91.44 100 ALA A O 1
ATOM 786 N N . PHE A 1 101 ? 0.108 9.242 4.846 1.00 91.62 101 PHE A N 1
ATOM 787 C CA . PHE A 1 101 ? -0.893 10.234 4.469 1.00 91.62 101 PHE A CA 1
ATOM 788 C C . PHE A 1 101 ? -2.045 9.587 3.696 1.00 91.62 101 PHE A C 1
ATOM 790 O O . PHE A 1 101 ? -3.201 9.768 4.071 1.00 91.62 101 PHE A O 1
ATOM 797 N N . ALA A 1 102 ? -1.750 8.771 2.681 1.00 90.44 102 ALA A N 1
ATOM 798 C CA . ALA A 1 102 ? -2.763 8.049 1.917 1.00 90.44 102 ALA A CA 1
ATOM 799 C C . ALA A 1 102 ? -3.584 7.100 2.806 1.00 90.44 102 ALA A C 1
ATOM 801 O O . ALA A 1 102 ? -4.806 7.077 2.700 1.00 90.44 102 ALA A O 1
ATOM 802 N N . ALA A 1 103 ? -2.951 6.372 3.730 1.00 87.88 103 ALA A N 1
ATOM 803 C CA . ALA A 1 103 ? -3.645 5.507 4.685 1.00 87.88 103 ALA A CA 1
ATOM 804 C C . ALA A 1 103 ? -4.594 6.304 5.600 1.00 87.88 103 ALA A C 1
ATOM 806 O O . ALA A 1 103 ? -5.728 5.890 5.844 1.00 87.88 103 ALA A O 1
ATOM 807 N N . THR A 1 104 ? -4.170 7.486 6.053 1.00 88.50 104 THR A N 1
ATOM 808 C CA . THR A 1 104 ? -5.011 8.388 6.858 1.00 88.50 104 THR A CA 1
ATOM 809 C C . THR A 1 104 ? -6.148 8.993 6.031 1.00 88.50 104 THR A C 1
ATOM 811 O O . THR A 1 104 ? -7.273 9.126 6.512 1.00 88.50 104 THR A O 1
ATOM 814 N N . TRP A 1 105 ? -5.892 9.314 4.764 1.00 90.06 105 TRP A N 1
ATOM 815 C CA . TRP A 1 105 ? -6.903 9.836 3.851 1.00 90.06 105 TRP A CA 1
ATOM 816 C C . TRP A 1 105 ? -7.965 8.782 3.513 1.00 90.06 105 TRP A C 1
ATOM 818 O O . TRP A 1 105 ? -9.164 9.066 3.543 1.00 90.06 105 TRP A O 1
ATOM 828 N N . VAL A 1 106 ? -7.554 7.538 3.272 1.00 86.56 106 VAL A N 1
ATOM 829 C CA . VAL A 1 106 ? -8.472 6.408 3.077 1.00 86.56 106 VAL A CA 1
ATOM 830 C C . VAL A 1 106 ? -9.358 6.213 4.309 1.00 86.56 106 VAL A C 1
ATOM 832 O O . VAL A 1 106 ? -10.573 6.078 4.165 1.00 86.56 106 VAL A O 1
ATOM 835 N N . ARG A 1 107 ? -8.787 6.308 5.518 1.00 84.56 107 ARG A N 1
ATOM 836 C CA . ARG A 1 107 ? -9.550 6.283 6.778 1.00 84.56 107 ARG A CA 1
ATOM 837 C C . ARG A 1 107 ? -10.593 7.401 6.869 1.00 84.56 107 ARG A C 1
ATOM 839 O O . ARG A 1 107 ? -11.654 7.184 7.444 1.00 84.56 107 ARG A O 1
ATOM 846 N N . ALA A 1 108 ? -10.294 8.584 6.337 1.00 85.50 108 ALA A N 1
ATOM 847 C CA . ALA A 1 108 ? -11.206 9.726 6.365 1.00 85.50 108 ALA A CA 1
ATOM 848 C C . ALA A 1 108 ? -12.317 9.654 5.300 1.00 85.50 108 ALA A C 1
ATOM 850 O O . ALA A 1 108 ? -13.335 10.326 5.442 1.00 85.50 108 ALA A O 1
ATOM 851 N N . THR A 1 109 ? -12.127 8.878 4.229 1.00 87.00 109 THR A N 1
ATOM 852 C CA . THR A 1 109 ? -13.019 8.883 3.054 1.00 87.00 109 THR A CA 1
ATOM 853 C C . THR A 1 109 ? -13.889 7.643 2.925 1.00 87.00 109 THR A C 1
ATOM 855 O O . THR A 1 109 ? -15.009 7.754 2.427 1.00 87.00 109 THR A O 1
ATOM 858 N N . LEU A 1 110 ? -13.405 6.468 3.339 1.00 83.56 110 LEU A N 1
ATOM 859 C CA . LEU A 1 110 ? -14.141 5.221 3.154 1.00 83.56 110 LEU A CA 1
ATOM 860 C C . LEU A 1 110 ? -14.987 4.859 4.382 1.00 83.56 110 LEU A C 1
ATOM 862 O O . LEU A 1 110 ? -14.477 4.870 5.506 1.00 83.56 110 LEU A O 1
ATOM 866 N N . PRO A 1 111 ? -16.263 4.476 4.180 1.00 80.00 111 PRO A N 1
ATOM 867 C CA . PRO A 1 111 ? -17.061 3.887 5.242 1.00 80.00 111 PRO A CA 1
ATOM 868 C C . PRO A 1 111 ? -16.502 2.510 5.627 1.00 80.00 111 PRO A C 1
ATOM 870 O O . PRO A 1 111 ? -15.850 1.829 4.831 1.00 80.00 111 PRO A O 1
ATOM 873 N N . ARG A 1 112 ? -16.780 2.095 6.864 1.00 79.19 112 ARG A N 1
ATOM 874 C CA . ARG A 1 112 ? -16.374 0.791 7.404 1.00 79.19 112 ARG A CA 1
ATOM 875 C C . ARG A 1 112 ? -16.955 -0.366 6.578 1.00 79.19 112 ARG A C 1
ATOM 877 O O . ARG A 1 112 ? -18.101 -0.289 6.130 1.00 79.19 112 ARG A O 1
ATOM 884 N N . LEU A 1 113 ? -16.179 -1.441 6.409 1.00 81.06 113 LEU A N 1
ATOM 885 C CA . LEU A 1 113 ? -16.596 -2.664 5.713 1.00 81.06 113 LEU A CA 1
ATOM 886 C C . LEU A 1 113 ? -16.894 -3.786 6.710 1.00 81.06 113 LEU A C 1
ATOM 888 O O . LEU A 1 113 ? -16.173 -3.972 7.685 1.00 81.06 113 LEU A O 1
ATOM 892 N N . ARG A 1 114 ? -17.937 -4.577 6.441 1.00 84.06 114 ARG A N 1
ATOM 893 C CA . ARG A 1 114 ? -18.283 -5.742 7.272 1.00 84.06 114 ARG A CA 1
ATOM 894 C C . ARG A 1 114 ? -17.342 -6.920 6.982 1.00 84.06 114 ARG A C 1
ATOM 896 O O . ARG A 1 114 ? -16.969 -7.125 5.827 1.00 84.06 114 ARG A O 1
ATOM 903 N N . ILE A 1 115 ? -17.043 -7.745 7.995 1.00 81.94 115 ILE A N 1
ATOM 904 C CA . ILE A 1 115 ? -16.184 -8.948 7.891 1.00 81.94 115 ILE A CA 1
ATOM 905 C C . ILE A 1 115 ? -16.543 -9.813 6.681 1.00 81.94 115 ILE A C 1
ATOM 907 O O . ILE A 1 115 ? -15.670 -10.168 5.895 1.00 81.94 115 ILE A O 1
ATOM 911 N N . ASP A 1 116 ? -17.831 -10.087 6.473 1.00 81.62 116 ASP A N 1
ATOM 912 C CA . ASP A 1 116 ? -18.306 -10.912 5.356 1.00 81.62 116 ASP A CA 1
ATOM 913 C C . ASP A 1 116 ? -17.914 -10.326 3.986 1.00 81.62 116 ASP A C 1
ATOM 915 O O . ASP A 1 116 ? -17.549 -11.051 3.056 1.00 81.62 116 ASP A O 1
ATOM 919 N N . GLN A 1 117 ? -17.936 -8.995 3.863 1.00 82.00 117 GLN A N 1
ATOM 920 C CA . GLN A 1 117 ? -17.545 -8.286 2.645 1.00 82.00 117 GLN A CA 1
ATOM 921 C C . GLN A 1 117 ? -16.029 -8.336 2.453 1.00 82.00 117 GLN A C 1
ATOM 923 O O . GLN A 1 117 ? -15.573 -8.616 1.344 1.00 82.00 117 GLN A O 1
ATOM 928 N N . ILE A 1 118 ? -15.261 -8.151 3.530 1.00 83.38 118 ILE A N 1
ATOM 929 C CA . ILE A 1 118 ? -13.795 -8.238 3.525 1.00 83.38 118 ILE A CA 1
ATOM 930 C C . ILE A 1 118 ? -13.349 -9.648 3.123 1.00 83.38 118 ILE A C 1
ATOM 932 O O . ILE A 1 118 ? -12.522 -9.800 2.224 1.00 83.38 118 ILE A O 1
ATOM 936 N N . LEU A 1 119 ? -13.944 -10.682 3.721 1.00 85.19 119 LEU A N 1
ATOM 937 C CA . LEU A 1 119 ? -13.635 -12.077 3.425 1.00 85.19 119 LEU A CA 1
ATOM 938 C C . LEU A 1 119 ? -14.000 -12.426 1.979 1.00 85.19 119 LEU A C 1
ATOM 940 O O . LEU A 1 119 ? -13.220 -13.068 1.275 1.00 85.19 119 LEU A O 1
ATOM 944 N N . SER A 1 120 ? -15.153 -11.951 1.498 1.00 83.75 120 SER A N 1
ATOM 945 C CA . SER A 1 120 ? -15.548 -12.152 0.103 1.00 83.75 120 SER A CA 1
ATOM 946 C C . SER A 1 120 ? -14.599 -11.457 -0.882 1.00 83.75 120 SER A C 1
ATOM 948 O O . SER A 1 120 ? -14.252 -12.054 -1.899 1.00 83.75 120 SER A O 1
ATOM 950 N N . LEU A 1 121 ? -14.121 -10.248 -0.569 1.00 83.62 121 LEU A N 1
ATOM 951 C CA . LEU A 1 121 ? -13.141 -9.521 -1.375 1.00 83.62 121 LEU A CA 1
ATOM 952 C C . LEU A 1 121 ? -11.790 -10.251 -1.386 1.00 83.62 121 LEU A C 1
ATOM 954 O O . LEU A 1 121 ? -11.208 -10.451 -2.453 1.00 83.62 121 LEU A O 1
ATOM 958 N N . ALA A 1 122 ? -11.308 -10.682 -0.219 1.00 86.62 122 ALA A N 1
ATOM 959 C CA . ALA A 1 122 ? -10.033 -11.376 -0.080 1.00 86.62 122 ALA A CA 1
ATOM 960 C C . ALA A 1 122 ? -10.017 -12.699 -0.861 1.00 86.62 122 ALA A C 1
ATOM 962 O O . ALA A 1 122 ? -9.140 -12.913 -1.699 1.00 86.62 122 ALA A O 1
ATOM 963 N N . TRP A 1 123 ? -11.020 -13.552 -0.647 1.00 86.50 123 TRP A N 1
ATOM 964 C CA . TRP A 1 123 ? -11.040 -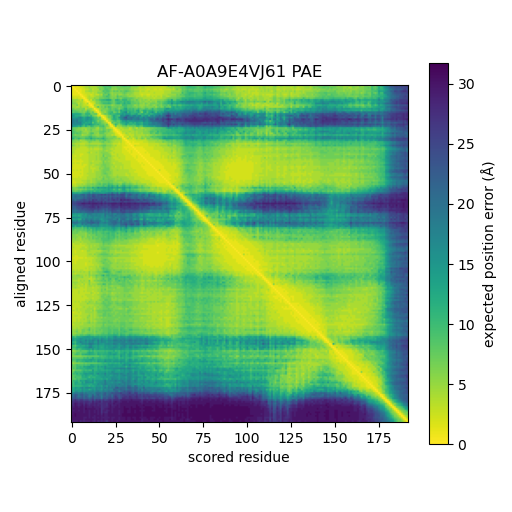14.903 -1.213 1.00 86.50 123 TRP A CA 1
ATOM 965 C C . TRP A 1 123 ? -11.540 -14.980 -2.650 1.00 86.50 123 TRP A C 1
ATOM 967 O O . TRP A 1 123 ? -11.055 -15.812 -3.411 1.00 86.50 123 TRP A O 1
ATOM 977 N N . LYS A 1 124 ? -12.510 -14.149 -3.044 1.00 80.62 124 LYS A N 1
ATOM 978 C CA . LYS A 1 124 ? -13.112 -14.245 -4.385 1.00 80.62 124 LYS A CA 1
ATOM 979 C C . LYS A 1 124 ? -12.469 -13.307 -5.401 1.00 80.62 124 LYS A C 1
ATOM 981 O O . LYS A 1 124 ? -12.593 -13.561 -6.594 1.00 80.62 124 LYS A O 1
ATOM 986 N N . VAL A 1 125 ? -11.805 -12.239 -4.952 1.00 83.56 125 VAL A N 1
ATOM 987 C CA . VAL A 1 125 ? -11.196 -11.242 -5.846 1.00 83.56 125 VAL A CA 1
ATOM 988 C C . VAL A 1 125 ? -9.682 -11.216 -5.700 1.00 83.56 125 VAL A C 1
ATOM 990 O O . VAL A 1 125 ? -8.988 -11.498 -6.669 1.00 83.56 125 VAL A O 1
ATOM 993 N N . LEU A 1 126 ? -9.153 -10.916 -4.511 1.00 85.44 126 LEU A N 1
ATOM 994 C CA . LEU A 1 126 ? -7.717 -10.660 -4.345 1.00 85.44 126 LEU A CA 1
ATOM 995 C C . LEU A 1 126 ? -6.855 -11.917 -4.519 1.00 85.44 126 LEU A C 1
ATOM 997 O O . LEU A 1 126 ? -5.822 -11.844 -5.178 1.00 85.44 126 LEU A O 1
ATOM 1001 N N . PHE A 1 127 ? -7.276 -13.055 -3.963 1.00 87.56 127 PHE A N 1
ATOM 1002 C CA . PHE A 1 127 ? -6.502 -14.298 -4.024 1.00 87.56 127 PHE A CA 1
ATOM 1003 C C . PHE A 1 127 ? -6.400 -14.892 -5.446 1.00 87.56 127 PHE A C 1
ATOM 1005 O O . PHE A 1 127 ? -5.288 -15.172 -5.893 1.00 87.56 127 PHE A O 1
ATOM 1012 N N . PRO A 1 128 ? -7.494 -15.034 -6.222 1.00 86.44 128 PRO A N 1
ATOM 1013 C CA . PRO A 1 128 ? -7.385 -15.484 -7.611 1.00 86.44 128 PRO A CA 1
ATOM 1014 C C . PRO A 1 128 ? -6.611 -14.492 -8.486 1.00 86.44 128 PRO A C 1
ATOM 1016 O O . PRO A 1 128 ? -5.865 -14.902 -9.373 1.00 86.44 128 PRO A O 1
ATOM 1019 N N . LEU A 1 129 ? -6.768 -13.188 -8.225 1.00 86.81 129 LEU A N 1
ATOM 1020 C CA . LEU A 1 129 ? -6.083 -12.134 -8.969 1.00 86.81 129 LEU A CA 1
ATOM 1021 C C . LEU A 1 129 ? -4.565 -12.178 -8.759 1.00 86.81 129 LEU A C 1
ATOM 1023 O O . LEU A 1 129 ? -3.827 -12.050 -9.733 1.00 86.81 129 LEU A O 1
ATOM 1027 N N . 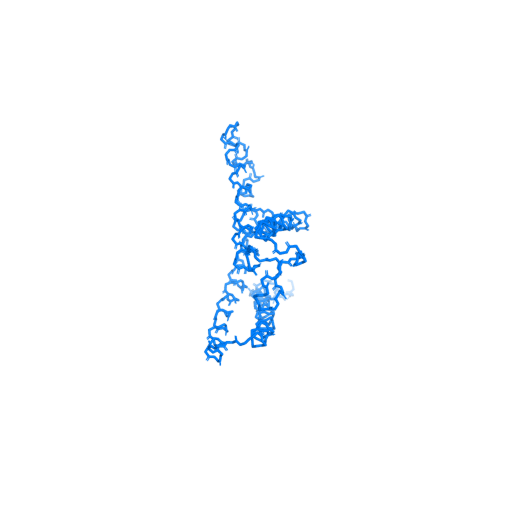SER A 1 130 ? -4.090 -12.382 -7.525 1.00 87.88 130 SER A N 1
ATOM 1028 C CA . SER A 1 130 ? -2.651 -12.488 -7.255 1.00 87.88 130 SER A CA 1
ATOM 1029 C C . SER A 1 130 ? -2.041 -13.731 -7.904 1.00 87.88 130 SER A C 1
ATOM 1031 O O . SER A 1 130 ? -0.971 -13.635 -8.502 1.00 87.88 130 SER A O 1
ATOM 1033 N N . LEU A 1 131 ? -2.739 -14.871 -7.866 1.00 88.50 131 LEU A N 1
ATOM 1034 C CA . LEU A 1 131 ? -2.276 -16.096 -8.517 1.00 88.50 131 LEU A CA 1
ATOM 1035 C C . LEU A 1 131 ? -2.185 -15.926 -10.039 1.00 88.50 131 LEU A C 1
ATOM 1037 O O . LEU A 1 131 ? -1.176 -16.287 -10.640 1.00 88.50 131 LEU A O 1
ATOM 1041 N N . LEU A 1 132 ? -3.210 -15.332 -10.658 1.00 88.06 132 LEU A N 1
ATOM 1042 C CA . LEU A 1 132 ? -3.209 -15.050 -12.094 1.00 88.06 132 LEU A CA 1
ATOM 1043 C C . LEU A 1 132 ? -2.072 -14.093 -12.470 1.00 88.06 132 LEU A C 1
ATOM 1045 O O . LEU A 1 132 ? -1.384 -14.328 -13.460 1.00 88.06 132 LEU A O 1
ATOM 1049 N N . ASN A 1 133 ? -1.835 -13.056 -11.664 1.00 88.19 133 ASN A N 1
ATOM 1050 C CA . ASN A 1 133 ? -0.753 -12.102 -11.895 1.00 88.19 133 ASN A CA 1
ATOM 1051 C C . ASN A 1 133 ? 0.627 -12.778 -11.893 1.00 88.19 133 ASN A C 1
ATOM 1053 O O . ASN A 1 133 ? 1.418 -12.551 -12.805 1.00 88.19 133 ASN A O 1
ATOM 1057 N N . VAL A 1 134 ? 0.885 -13.662 -10.923 1.00 89.25 134 VAL A N 1
ATOM 1058 C CA . VAL A 1 134 ? 2.147 -14.415 -10.837 1.00 89.25 134 VAL A CA 1
ATOM 1059 C C . VAL A 1 134 ? 2.333 -15.342 -12.041 1.00 89.25 134 VAL A C 1
ATOM 1061 O O . VAL A 1 134 ? 3.437 -15.427 -12.571 1.00 89.25 134 VAL A O 1
ATOM 1064 N N . LEU A 1 135 ? 1.271 -16.006 -12.509 1.00 90.38 135 LEU A N 1
ATOM 1065 C CA . LEU A 1 135 ? 1.345 -16.863 -13.698 1.00 90.38 135 LEU A CA 1
ATOM 1066 C C . LEU A 1 135 ? 1.657 -16.065 -14.969 1.00 90.38 135 LEU A C 1
ATOM 1068 O O . LEU A 1 135 ? 2.467 -16.501 -15.782 1.00 90.38 135 LEU A O 1
ATOM 1072 N N . VAL A 1 136 ? 1.044 -14.892 -15.127 1.00 88.31 136 VAL A N 1
ATOM 1073 C CA . VAL A 1 136 ? 1.297 -14.001 -16.269 1.00 88.31 136 VAL A CA 1
ATOM 1074 C C . VAL A 1 136 ? 2.738 -13.504 -16.242 1.00 88.31 136 VAL A C 1
ATOM 1076 O O . VAL A 1 136 ? 3.442 -13.653 -17.237 1.00 88.31 136 VAL A O 1
ATOM 1079 N N . LEU A 1 137 ? 3.216 -13.031 -15.087 1.00 88.62 137 LEU A N 1
ATOM 1080 C CA . LEU A 1 137 ? 4.613 -12.630 -14.912 1.00 88.62 137 LEU A CA 1
ATOM 1081 C C . LEU A 1 137 ? 5.587 -13.781 -15.202 1.00 88.62 137 LEU A C 1
ATOM 1083 O O . LEU A 1 137 ? 6.616 -13.566 -15.835 1.00 88.62 137 LEU A O 1
ATOM 1087 N N . ALA A 1 138 ? 5.263 -15.010 -14.788 1.00 89.25 138 ALA A N 1
ATOM 1088 C CA . ALA A 1 138 ? 6.096 -16.176 -15.074 1.00 89.25 138 ALA A CA 1
ATOM 1089 C C . ALA A 1 138 ? 6.220 -16.448 -16.584 1.00 89.25 138 ALA A C 1
ATOM 1091 O O . ALA A 1 138 ? 7.307 -16.772 -17.058 1.00 89.25 138 ALA A O 1
ATOM 1092 N N . VAL A 1 139 ? 5.134 -16.285 -17.348 1.00 89.50 139 VAL A N 1
ATOM 1093 C CA . VAL A 1 139 ? 5.163 -16.407 -18.815 1.00 89.50 139 VAL A CA 1
ATOM 1094 C C . VAL A 1 139 ? 5.968 -15.268 -19.440 1.00 89.50 139 VAL A C 1
ATOM 1096 O O . VAL A 1 139 ? 6.808 -15.523 -20.300 1.00 89.50 139 VAL A O 1
ATOM 1099 N N . GLU A 1 140 ? 5.761 -14.0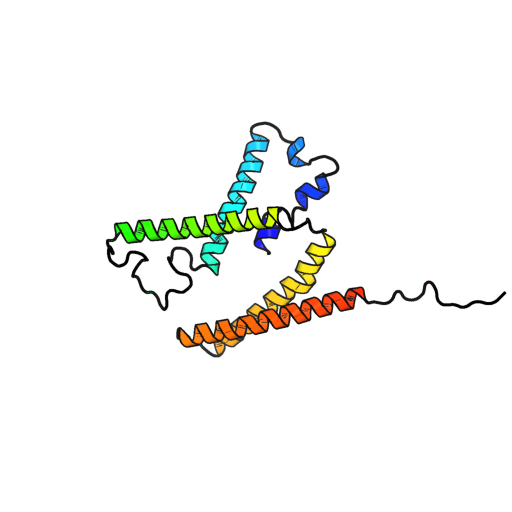30 -18.993 1.00 86.75 140 GLU A N 1
ATOM 1100 C CA . GLU A 1 140 ? 6.468 -12.856 -19.517 1.00 86.75 140 GLU A CA 1
ATOM 1101 C C . GLU A 1 140 ? 7.994 -12.972 -19.342 1.00 86.75 140 GLU A C 1
ATOM 1103 O O . GLU A 1 140 ? 8.739 -12.686 -20.279 1.00 86.75 140 GLU A O 1
ATOM 1108 N N . VAL A 1 141 ? 8.465 -13.469 -18.193 1.00 88.00 141 VAL A N 1
ATOM 1109 C CA . VAL A 1 141 ? 9.901 -13.687 -17.923 1.00 88.00 141 VAL A CA 1
ATOM 1110 C C . VAL A 1 141 ? 10.517 -14.759 -18.835 1.00 88.00 141 VAL A C 1
ATOM 1112 O O . VAL A 1 141 ? 11.690 -14.663 -19.186 1.00 88.00 141 VAL A O 1
ATOM 1115 N N . ILE A 1 142 ? 9.748 -15.769 -19.256 1.00 89.38 142 ILE A N 1
ATOM 1116 C CA . ILE A 1 142 ? 10.227 -16.787 -20.209 1.00 89.38 142 ILE A CA 1
ATOM 1117 C C . ILE A 1 142 ? 10.325 -16.207 -21.627 1.00 89.38 142 ILE A C 1
ATOM 1119 O O . ILE A 1 142 ? 11.239 -16.561 -22.372 1.00 89.38 142 ILE A O 1
ATOM 1123 N N . VAL A 1 143 ? 9.393 -15.327 -22.007 1.00 88.19 143 VAL A N 1
ATOM 1124 C CA . VAL A 1 143 ? 9.375 -14.685 -23.332 1.00 88.19 143 VAL A CA 1
ATOM 1125 C C . VAL A 1 143 ? 10.507 -13.662 -23.473 1.00 88.19 143 VAL A C 1
ATOM 1127 O O . VAL A 1 143 ? 11.135 -13.608 -24.531 1.00 88.19 143 VAL A O 1
ATOM 1130 N N . TRP A 1 144 ? 10.809 -12.903 -22.412 1.00 86.06 144 TRP A N 1
ATOM 1131 C CA . TRP A 1 144 ? 11.905 -11.928 -22.375 1.00 86.06 144 TRP A CA 1
ATOM 1132 C C . TRP A 1 144 ? 12.889 -12.210 -21.227 1.00 86.06 144 TRP A C 1
ATOM 1134 O O . TRP A 1 144 ? 12.749 -11.636 -20.145 1.00 86.06 144 TRP A O 1
ATOM 1144 N N . PRO A 1 145 ? 13.926 -13.039 -21.457 1.00 81.50 145 PRO A N 1
ATOM 1145 C CA . PRO A 1 145 ? 14.942 -13.335 -20.442 1.00 81.50 145 PRO A CA 1
ATOM 1146 C C . PRO A 1 145 ? 15.821 -12.127 -20.072 1.00 81.50 145 PRO A C 1
ATOM 1148 O O . PRO A 1 145 ? 16.256 -12.008 -18.930 1.00 81.50 145 PRO A O 1
ATOM 1151 N N . GLU A 1 146 ? 16.069 -11.223 -21.026 1.00 81.75 146 GLU A N 1
ATOM 1152 C CA . GLU A 1 146 ? 16.864 -9.998 -20.847 1.00 81.75 146 GLU A CA 1
ATOM 1153 C C . GLU A 1 146 ? 16.059 -8.778 -21.322 1.00 81.75 146 GLU A C 1
ATOM 1155 O O . GLU A 1 146 ? 16.267 -8.282 -22.432 1.00 81.75 146 GLU A O 1
ATOM 1160 N N . PRO A 1 147 ? 15.083 -8.308 -20.528 1.00 76.62 147 PRO A N 1
ATOM 1161 C CA . PRO A 1 147 ? 14.191 -7.250 -20.969 1.00 76.62 147 PRO A CA 1
ATOM 1162 C C . PRO A 1 147 ? 14.928 -5.905 -21.014 1.00 76.62 147 PRO A C 1
ATOM 1164 O O . PRO A 1 147 ? 15.482 -5.435 -20.014 1.00 76.62 147 PRO A O 1
ATOM 1167 N N . SER A 1 148 ? 14.898 -5.249 -22.175 1.00 81.19 148 SER A N 1
ATOM 1168 C CA . SER A 1 148 ? 15.259 -3.835 -22.276 1.00 81.19 148 SER A CA 1
ATOM 1169 C C . SER A 1 148 ? 14.187 -2.970 -21.596 1.00 81.19 148 SER A C 1
ATOM 1171 O O . SER A 1 148 ? 13.087 -3.434 -21.296 1.00 81.19 148 SER A O 1
ATOM 1173 N N . VAL A 1 149 ? 14.443 -1.678 -21.361 1.00 74.25 149 VAL A N 1
ATOM 1174 C CA . VAL A 1 149 ? 13.411 -0.805 -20.758 1.00 74.25 149 VAL A CA 1
ATOM 1175 C C . VAL A 1 149 ? 12.175 -0.636 -21.631 1.00 74.25 149 VAL A C 1
ATOM 1177 O O . VAL A 1 149 ? 11.087 -0.433 -21.094 1.00 74.25 149 VAL A O 1
ATOM 1180 N N . GLY A 1 150 ? 12.315 -0.778 -22.952 1.00 76.62 150 GLY A N 1
ATOM 1181 C CA . GLY A 1 150 ? 11.161 -0.857 -23.845 1.00 76.62 150 GLY A CA 1
ATOM 1182 C C . GLY A 1 150 ? 10.310 -2.094 -23.554 1.00 76.62 150 GLY A C 1
ATOM 1183 O O . GLY A 1 150 ? 9.091 -1.983 -23.443 1.00 76.62 150 GLY A O 1
ATOM 1184 N N . ASP A 1 151 ? 10.950 -3.240 -23.331 1.00 78.38 151 ASP A N 1
ATOM 1185 C CA . ASP A 1 151 ? 10.266 -4.507 -23.055 1.00 78.38 151 ASP A CA 1
ATOM 1186 C C . ASP A 1 151 ? 9.608 -4.502 -21.671 1.00 78.38 151 ASP A C 1
ATOM 1188 O O . ASP A 1 151 ? 8.460 -4.916 -21.545 1.00 78.38 151 ASP A O 1
ATOM 1192 N N . LEU A 1 152 ? 10.255 -3.924 -20.649 1.00 80.44 152 LEU A N 1
ATOM 1193 C CA . LEU A 1 152 ? 9.652 -3.739 -19.320 1.00 80.44 152 LEU A CA 1
ATOM 1194 C C . LEU A 1 152 ? 8.397 -2.856 -19.367 1.00 80.44 152 LEU A C 1
ATOM 1196 O O . LEU A 1 152 ? 7.419 -3.126 -18.669 1.00 80.44 152 LEU A O 1
ATOM 1200 N N . ALA A 1 153 ? 8.407 -1.806 -20.193 1.00 79.75 153 ALA A N 1
ATOM 1201 C CA . ALA A 1 153 ? 7.237 -0.955 -20.382 1.00 79.75 153 ALA A CA 1
ATOM 1202 C C . ALA A 1 153 ? 6.097 -1.711 -21.084 1.00 79.75 153 ALA A C 1
ATOM 1204 O O . ALA A 1 153 ? 4.936 -1.534 -20.716 1.00 79.75 153 ALA A O 1
ATOM 1205 N N . ILE A 1 154 ? 6.419 -2.582 -22.045 1.00 81.25 154 ILE A N 1
ATOM 1206 C CA . ILE A 1 154 ? 5.446 -3.443 -22.731 1.00 81.25 154 ILE A CA 1
ATOM 1207 C C . ILE A 1 154 ? 4.875 -4.491 -21.767 1.00 81.25 154 ILE A C 1
ATOM 1209 O O . ILE A 1 154 ? 3.659 -4.646 -21.707 1.00 81.25 154 ILE A O 1
ATOM 1213 N N . MET A 1 155 ? 5.712 -5.143 -20.957 1.00 82.75 155 MET A N 1
ATOM 1214 C CA . MET A 1 155 ? 5.281 -6.083 -19.912 1.00 82.75 155 MET A CA 1
ATOM 1215 C C . MET A 1 155 ? 4.343 -5.393 -18.913 1.00 82.75 155 MET A C 1
ATOM 1217 O O . MET A 1 155 ? 3.230 -5.857 -18.674 1.00 82.75 155 MET A O 1
ATOM 1221 N N . ALA A 1 156 ? 4.716 -4.211 -18.407 1.00 82.00 156 ALA A N 1
ATOM 1222 C CA . ALA A 1 156 ? 3.840 -3.425 -17.539 1.00 82.00 156 ALA A CA 1
ATOM 1223 C C . ALA A 1 156 ? 2.514 -3.069 -18.237 1.00 82.00 156 ALA A C 1
ATOM 1225 O O . ALA A 1 156 ? 1.441 -3.200 -17.642 1.00 82.00 156 ALA A O 1
ATOM 1226 N N . ALA A 1 157 ? 2.569 -2.662 -19.507 1.00 83.44 157 ALA A N 1
ATOM 1227 C CA . ALA A 1 157 ? 1.393 -2.327 -20.303 1.00 83.44 157 ALA A CA 1
ATOM 1228 C C . ALA A 1 157 ? 0.489 -3.533 -20.610 1.00 83.44 157 ALA A C 1
ATOM 1230 O O . ALA A 1 157 ? -0.700 -3.321 -20.820 1.00 83.44 157 ALA A O 1
ATOM 1231 N N . ILE A 1 158 ? 1.005 -4.766 -20.618 1.00 83.50 158 ILE A N 1
ATOM 1232 C CA . ILE A 1 158 ? 0.220 -6.010 -20.736 1.00 83.50 158 ILE A CA 1
ATOM 1233 C C . ILE A 1 158 ? -0.402 -6.381 -19.386 1.00 83.50 158 ILE A C 1
ATOM 1235 O O . ILE A 1 158 ? -1.577 -6.756 -19.309 1.00 83.50 158 ILE A O 1
ATOM 1239 N N . ASN A 1 159 ? 0.357 -6.216 -18.306 1.00 85.44 159 ASN A N 1
ATOM 1240 C CA . ASN A 1 159 ? -0.058 -6.597 -16.964 1.00 85.44 159 ASN A CA 1
ATOM 1241 C C . ASN A 1 159 ? -1.254 -5.761 -16.460 1.00 85.44 159 ASN A C 1
ATOM 1243 O O . ASN A 1 159 ? -2.184 -6.304 -15.862 1.00 85.44 159 ASN A O 1
ATOM 1247 N N . TRP A 1 160 ? -1.307 -4.461 -16.779 1.00 84.31 160 TRP A N 1
ATOM 1248 C CA . TRP A 1 160 ? -2.421 -3.575 -16.400 1.00 84.31 160 TRP A CA 1
ATOM 1249 C C . TRP A 1 160 ? -3.796 -4.000 -16.971 1.00 84.31 160 TRP A C 1
ATOM 1251 O O . TRP A 1 160 ? -4.744 -4.144 -16.191 1.00 84.31 160 TRP A O 1
ATOM 1261 N N . PRO A 1 161 ? -3.954 -4.243 -18.289 1.00 85.19 161 PRO A N 1
ATOM 1262 C CA . PRO A 1 161 ? -5.169 -4.802 -18.879 1.00 85.19 161 PRO A CA 1
ATOM 1263 C C . PRO A 1 161 ? -5.539 -6.170 -18.317 1.00 85.19 161 PRO A C 1
ATOM 1265 O O . PRO A 1 161 ? -6.713 -6.415 -18.049 1.00 85.19 161 PRO A O 1
ATOM 1268 N N . VAL A 1 162 ? -4.559 -7.055 -18.117 1.00 80.62 162 VAL A N 1
ATOM 1269 C CA . VAL A 1 162 ? -4.802 -8.402 -17.586 1.00 80.62 162 VAL A CA 1
ATOM 1270 C C . VAL A 1 162 ? -5.305 -8.332 -16.144 1.00 80.62 162 VAL A C 1
ATOM 1272 O O . VAL A 1 162 ? -6.299 -8.980 -15.811 1.00 80.62 162 VAL A O 1
ATOM 1275 N N . ALA A 1 163 ? -4.702 -7.482 -15.312 1.00 79.44 163 ALA A N 1
ATOM 1276 C CA . ALA A 1 163 ? -5.170 -7.212 -13.958 1.00 79.44 163 ALA A CA 1
ATOM 1277 C C . ALA A 1 163 ? -6.587 -6.609 -13.956 1.00 79.44 163 ALA A C 1
ATOM 1279 O O . ALA A 1 163 ? -7.440 -7.042 -13.180 1.00 79.44 163 ALA A O 1
ATOM 1280 N N . GLY A 1 164 ? -6.872 -5.659 -14.854 1.00 82.69 164 GLY A N 1
ATOM 1281 C CA . GLY A 1 164 ? -8.200 -5.054 -14.999 1.00 82.69 164 GLY A CA 1
ATOM 1282 C C . GLY A 1 164 ? -9.274 -6.050 -15.450 1.00 82.69 164 GLY A C 1
ATOM 1283 O O . GLY A 1 164 ? -10.362 -6.098 -14.872 1.00 82.69 164 GLY A O 1
ATOM 1284 N N . ALA A 1 165 ? -8.964 -6.891 -16.439 1.00 79.75 165 ALA A N 1
ATOM 1285 C CA . ALA A 1 165 ? -9.857 -7.936 -16.931 1.00 79.75 165 ALA A CA 1
ATOM 1286 C C . ALA A 1 165 ? -10.115 -9.001 -15.857 1.00 79.75 165 ALA A C 1
ATOM 1288 O O . ALA A 1 165 ? -11.266 -9.368 -15.617 1.00 79.75 165 ALA A O 1
ATOM 1289 N N . ALA A 1 166 ? -9.071 -9.445 -15.157 1.00 76.88 166 ALA A N 1
ATOM 1290 C CA . ALA A 1 166 ? -9.191 -10.396 -14.059 1.00 76.88 166 ALA A CA 1
ATOM 1291 C C . ALA A 1 166 ? -10.012 -9.822 -12.892 1.00 76.88 166 ALA A C 1
ATOM 1293 O O . ALA A 1 166 ? -10.877 -10.516 -12.356 1.00 76.88 166 ALA A O 1
ATOM 1294 N N . PHE A 1 167 ? -9.829 -8.541 -12.555 1.00 78.88 167 PHE A N 1
ATOM 1295 C CA . PHE A 1 167 ? -10.659 -7.856 -11.564 1.00 78.88 167 PHE A CA 1
ATOM 1296 C C . PHE A 1 167 ? -12.133 -7.800 -11.993 1.00 78.88 167 PHE A C 1
ATOM 1298 O O . PHE A 1 167 ? -13.021 -8.101 -11.195 1.00 78.88 167 PHE A O 1
ATOM 1305 N N . PHE A 1 168 ? -12.412 -7.475 -13.259 1.00 79.44 168 PHE A N 1
ATOM 1306 C CA . PHE A 1 168 ? -13.776 -7.439 -13.789 1.00 79.44 168 PHE A CA 1
ATOM 1307 C C . PHE A 1 168 ? -14.439 -8.823 -13.781 1.00 79.44 168 PHE A C 1
ATOM 1309 O O . PHE A 1 168 ? -15.589 -8.953 -13.357 1.00 79.44 168 PHE A O 1
ATOM 1316 N N . VAL A 1 169 ? -13.721 -9.867 -14.200 1.00 76.69 169 VAL A N 1
ATOM 1317 C CA . VAL A 1 169 ? -14.211 -11.253 -14.177 1.00 76.69 169 VAL A CA 1
ATOM 1318 C C . VAL A 1 169 ? -14.491 -11.696 -12.742 1.00 76.69 169 VAL A C 1
ATOM 1320 O O . VAL A 1 169 ? -15.582 -12.194 -12.463 1.00 76.69 169 VAL A O 1
ATOM 1323 N N . ALA A 1 170 ? -13.571 -11.442 -11.811 1.00 72.31 170 ALA A N 1
ATOM 1324 C CA . ALA A 1 170 ? -13.769 -11.752 -10.399 1.00 72.31 170 ALA A CA 1
ATOM 1325 C C . ALA A 1 170 ? -14.986 -11.012 -9.815 1.00 72.31 170 ALA A C 1
ATOM 1327 O O . ALA A 1 170 ? -15.839 -11.628 -9.175 1.00 72.31 170 ALA A O 1
ATOM 1328 N N . ALA A 1 171 ? -15.144 -9.718 -10.113 1.00 72.19 171 ALA A N 1
ATOM 1329 C CA . ALA A 1 171 ? -16.309 -8.937 -9.697 1.00 72.19 171 ALA A CA 1
ATOM 1330 C C . ALA A 1 171 ? -17.625 -9.505 -10.263 1.00 72.19 171 ALA A C 1
ATOM 1332 O O . ALA A 1 171 ? -18.639 -9.570 -9.559 1.00 72.19 171 ALA A O 1
ATOM 1333 N N . ARG A 1 172 ? -17.620 -9.976 -11.517 1.00 72.25 172 ARG A N 1
ATOM 1334 C CA . ARG A 1 172 ? -18.788 -10.613 -12.141 1.00 72.25 172 ARG A CA 1
ATOM 1335 C C . ARG A 1 172 ? -19.128 -11.953 -11.503 1.00 72.25 172 ARG A C 1
ATOM 1337 O O . ARG A 1 172 ? -20.301 -12.177 -11.206 1.00 72.25 172 ARG A O 1
ATOM 1344 N N . LEU A 1 173 ? -18.140 -12.796 -11.222 1.00 67.19 173 LEU A N 1
ATOM 1345 C CA . LEU A 1 173 ? -18.350 -14.086 -10.556 1.00 67.19 173 LEU A CA 1
ATOM 1346 C C . LEU A 1 173 ? -18.922 -13.909 -9.143 1.00 67.19 173 LEU A C 1
ATOM 1348 O O . LEU A 1 173 ? -19.852 -14.620 -8.757 1.00 67.19 173 LEU A O 1
ATOM 1352 N N . VAL A 1 174 ? -18.460 -12.897 -8.404 1.00 67.31 174 VAL A N 1
ATOM 1353 C CA . VAL A 1 174 ? -19.033 -12.536 -7.097 1.00 67.31 174 VAL A CA 1
ATOM 1354 C C . VAL A 1 174 ? -20.497 -12.103 -7.229 1.00 67.31 174 VAL A C 1
ATOM 1356 O O . VAL A 1 174 ? -21.336 -12.551 -6.448 1.00 67.31 174 VAL A O 1
ATOM 1359 N N . SER A 1 175 ? -20.824 -11.295 -8.244 1.00 65.06 175 SER A N 1
ATOM 1360 C CA . SER A 1 175 ? -22.200 -10.833 -8.499 1.00 65.06 175 SER A CA 1
ATOM 1361 C C . SER A 1 175 ? -23.167 -11.936 -8.954 1.00 65.06 175 SER A C 1
ATOM 1363 O O . SER A 1 175 ? -24.380 -11.771 -8.853 1.00 65.06 175 SER A O 1
ATOM 1365 N N . LEU A 1 176 ? -22.648 -13.054 -9.472 1.00 59.69 176 LEU A N 1
ATOM 1366 C CA . LEU A 1 176 ? -23.451 -14.208 -9.884 1.00 59.69 176 LEU A CA 1
ATOM 1367 C C . LEU A 1 176 ? -23.762 -15.127 -8.697 1.00 59.69 176 LEU A C 1
ATOM 1369 O O . LEU A 1 176 ? -24.863 -15.663 -8.618 1.00 59.69 176 LEU A O 1
ATOM 1373 N N . GLY A 1 177 ? -22.845 -15.244 -7.731 1.00 57.59 177 GLY A N 1
ATOM 1374 C CA . GLY A 1 177 ? -23.064 -16.027 -6.510 1.00 57.59 177 GLY A CA 1
ATOM 1375 C C . GLY A 1 177 ? -24.134 -15.451 -5.573 1.00 57.59 177 GLY A C 1
ATOM 1376 O O . GLY A 1 177 ? -24.743 -16.199 -4.817 1.00 57.59 177 GLY A O 1
ATOM 1377 N N . THR A 1 178 ? -24.411 -14.145 -5.640 1.00 55.94 178 THR A N 1
ATOM 1378 C CA . THR A 1 178 ? -25.523 -13.507 -4.904 1.00 55.94 178 THR A CA 1
ATOM 1379 C C . THR A 1 178 ? -26.874 -13.640 -5.611 1.00 55.94 178 THR A C 1
ATOM 1381 O O . THR A 1 178 ? -27.902 -13.321 -5.020 1.00 55.94 178 THR A O 1
ATOM 1384 N N . ARG A 1 179 ? -26.891 -14.122 -6.861 1.00 47.34 179 ARG A N 1
ATOM 1385 C CA . ARG A 1 179 ? -28.097 -14.343 -7.673 1.00 47.34 179 ARG A CA 1
ATOM 1386 C C . ARG A 1 179 ? -28.538 -15.804 -7.711 1.00 47.34 179 ARG A C 1
ATOM 1388 O O . ARG A 1 179 ? -29.298 -16.157 -8.606 1.00 47.34 179 ARG A O 1
ATOM 1395 N N . ALA A 1 180 ? -28.089 -16.654 -6.787 1.00 46.19 180 ALA A N 1
ATOM 1396 C CA . ALA A 1 180 ? -28.753 -17.939 -6.596 1.00 46.19 180 ALA A CA 1
ATOM 1397 C C . ALA A 1 180 ? -30.206 -17.636 -6.182 1.00 46.19 180 ALA A C 1
ATOM 1399 O O . ALA A 1 180 ? -30.413 -17.082 -5.099 1.00 46.19 180 ALA A O 1
ATOM 1400 N N . PRO A 1 181 ? -31.210 -17.905 -7.038 1.00 47.53 181 PRO A N 1
ATOM 1401 C CA . PRO A 1 181 ? -32.594 -17.706 -6.662 1.00 47.53 181 PRO A CA 1
ATOM 1402 C C . PRO A 1 181 ? -32.849 -18.642 -5.491 1.00 47.53 181 PRO A C 1
ATOM 1404 O O . PRO A 1 181 ? -32.543 -19.833 -5.579 1.00 47.53 181 PRO A O 1
ATOM 1407 N N . GLY A 1 182 ? -33.389 -18.107 -4.398 1.00 45.38 182 GLY A N 1
ATOM 1408 C CA . GLY A 1 182 ? -33.989 -18.940 -3.372 1.00 45.38 182 GLY A CA 1
ATOM 1409 C C . GLY A 1 182 ? -34.920 -19.931 -4.060 1.00 45.38 182 GLY A C 1
ATOM 1410 O O . GLY A 1 182 ? -35.894 -19.541 -4.705 1.00 45.38 182 GLY A O 1
ATOM 1411 N N . LEU A 1 183 ? -34.583 -21.213 -3.971 1.00 52.56 183 LEU A N 1
ATOM 1412 C CA . LEU A 1 183 ? -35.518 -22.281 -4.264 1.00 52.56 183 LEU A CA 1
ATOM 1413 C C . LEU A 1 183 ? -36.664 -22.150 -3.253 1.00 52.56 183 LEU A C 1
ATOM 1415 O O . LEU A 1 183 ? -36.535 -22.539 -2.099 1.00 52.56 183 LEU A O 1
ATOM 1419 N N . GLY A 1 184 ? -37.759 -21.546 -3.716 1.00 45.84 184 GLY A N 1
ATOM 1420 C CA . GLY A 1 184 ? -39.121 -21.814 -3.267 1.00 45.84 184 GLY A CA 1
ATOM 1421 C C . GLY A 1 184 ? -39.511 -21.355 -1.863 1.00 45.84 184 GLY A C 1
ATOM 1422 O O . GLY A 1 184 ? -39.807 -22.187 -1.016 1.00 45.84 184 GLY A O 1
ATOM 1423 N N . VAL A 1 185 ? -39.699 -20.050 -1.662 1.00 47.91 185 VAL A N 1
ATOM 1424 C CA . VAL A 1 185 ? -40.795 -19.573 -0.801 1.00 47.91 185 VAL A CA 1
ATOM 1425 C C . VAL A 1 185 ? -41.541 -18.488 -1.569 1.00 47.91 185 VAL A C 1
ATOM 1427 O O . VAL A 1 185 ? -41.014 -17.403 -1.785 1.00 47.91 185 VAL A O 1
ATOM 1430 N N . GLY A 1 186 ? -42.765 -18.798 -2.003 1.00 45.88 186 GLY A N 1
ATOM 1431 C CA . GLY A 1 186 ? -43.703 -17.797 -2.516 1.00 45.88 186 GLY A CA 1
ATOM 1432 C C . GLY A 1 186 ? -43.930 -17.796 -4.027 1.00 45.88 186 GL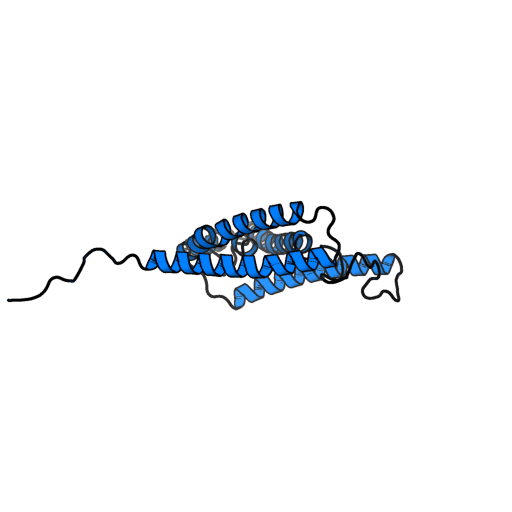Y A C 1
ATOM 1433 O O . GLY A 1 186 ? -43.765 -16.763 -4.660 1.00 45.88 186 GLY A O 1
ATOM 1434 N N . ALA A 1 187 ? -44.353 -18.923 -4.608 1.00 41.66 187 ALA A N 1
ATOM 1435 C CA . ALA A 1 187 ? -45.082 -18.924 -5.884 1.00 41.66 187 ALA A CA 1
ATOM 1436 C C . ALA A 1 187 ? -45.886 -20.224 -6.093 1.00 41.66 187 ALA A C 1
ATOM 1438 O O . ALA A 1 187 ? -45.673 -20.966 -7.043 1.00 41.66 187 ALA A O 1
ATOM 1439 N N . ALA A 1 188 ? -46.832 -20.492 -5.196 1.00 39.50 188 ALA A N 1
ATOM 1440 C CA . ALA A 1 188 ? -48.093 -21.141 -5.549 1.00 39.50 188 ALA A CA 1
ATOM 1441 C C . ALA A 1 188 ? -49.170 -20.173 -5.028 1.00 39.50 188 ALA A C 1
ATOM 1443 O O . ALA A 1 188 ? -49.265 -19.953 -3.826 1.00 39.50 188 ALA A O 1
ATOM 1444 N N . ALA A 1 189 ? -49.749 -19.316 -5.876 1.00 40.22 189 ALA A N 1
ATOM 1445 C CA . ALA A 1 189 ? -51.033 -19.597 -6.529 1.00 40.22 189 ALA A CA 1
ATOM 1446 C C . ALA A 1 189 ? -52.004 -20.208 -5.497 1.00 40.22 189 ALA A C 1
ATOM 1448 O O . ALA A 1 189 ? -51.891 -21.379 -5.172 1.00 40.22 189 ALA A O 1
ATOM 1449 N N . GLY A 1 190 ? -52.835 -19.428 -4.807 1.00 44.84 190 GLY A N 1
ATOM 1450 C CA . GLY A 1 190 ? -53.958 -18.701 -5.393 1.00 44.84 190 GLY A CA 1
ATOM 1451 C C . GLY A 1 190 ? -55.160 -19.646 -5.514 1.00 44.84 190 GLY A C 1
ATOM 1452 O O . GLY A 1 190 ? -55.011 -20.718 -6.084 1.00 44.84 190 GLY A O 1
ATOM 1453 N N . VAL A 1 191 ? -56.331 -19.183 -5.055 1.00 43.19 191 VAL A N 1
ATOM 1454 C CA . VAL A 1 191 ? -57.690 -19.753 -5.214 1.00 43.19 191 VAL A CA 1
ATOM 1455 C C . VAL A 1 191 ? -58.291 -20.401 -3.949 1.00 43.19 191 VAL A C 1
ATOM 1457 O O . VAL A 1 191 ? -57.948 -21.521 -3.588 1.00 43.19 191 VAL A O 1
ATOM 1460 N N . ARG A 1 192 ? -59.319 -19.688 -3.449 1.00 37.53 192 ARG A N 1
ATOM 1461 C CA . ARG A 1 192 ? -60.359 -19.999 -2.442 1.00 37.53 192 ARG A CA 1
ATOM 1462 C C . ARG A 1 192 ? -60.031 -19.748 -0.977 1.00 37.53 192 ARG A C 1
ATOM 1464 O O . ARG A 1 192 ? -59.081 -20.353 -0.451 1.00 37.53 192 ARG A O 1
#

Foldseek 3Di:
DVLLLVLCAPQNVPVQVVCPVPRPPCVVDDDVVVVVVVVVSVVSLLVSQLVCCVPPVVAQAQHSPDAPDPLQAPPNVPPDPVVSVVSSVVSNVVSSVVSSVVSVVNNVPDHHDDPVRVVLCVPLAVVVLVVQLVVLVVVLCVVCVPDHSVSVVVSVVVSVVVSVVSNVVSVVVSVVVVPPPPPDDDDDDDDD

Nearest PDB structures (foldseek):
  7o71-assembly1_1  TM=8.185E-01  e=2.847E-04  Yarrowia lipolytica
  7zm8-assembly1_1  TM=7.890E-01  e=1.247E-03  Thermochaetoides thermophila DSM 1495
  6y79-assembly1_1  TM=8.081E-01  e=4.503E-02  Yarrowia lipolytica
  7zkp-assembly1_1  TM=8.087E-01  e=1.293E-01  Yarrowia lipolytica
  6rfq-assembly1_1  TM=7.788E-01  e=1.871E-01  Yarrowia lipolytica

Sequence (192 aa):
VAISAELNRNPFDVLEAESELVAGYLTEYSGMKYGVFMLAEFTNTIVAGAIFAVLFLQGWQWAVLSPLGSQVGFLGFLDTGVVRQIESHFWFLFKVGLFAFAATWVRATLPRLRID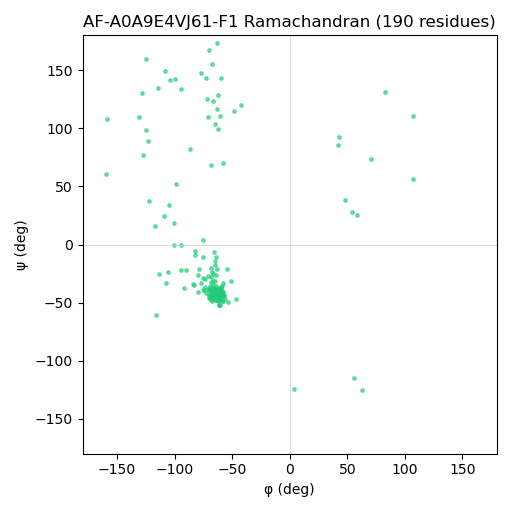QILSLAWKVLFPLSLLNVLVLAVEVIVWPEPSVGDLAIMAAINWPVAGAAFFVAARLVSLGTRAPGLGVGAAAGVR

pLDDT: mean 77.15, std 14.0, range [37.53, 93.56]

Secondary structure (DSSP, 8-state):
-HHHHHTT-TTS--TTGGGTTS-HHHHH--THHHHHHHHHHHHHHHHHHHHHHHHHS-TT-S-TT-STT----TTGGG--HHHHHHHHHHHHHHHHHHHHHHHHHHHHHSPP--HHHHHHHIIIIIHHHHHHHHHHHHHHHHH-SS--HHHHHHHHHHHHHHHHHHHHHHHHHHHHHTT---SSSS------

Radius of gyration: 23.65 Å; Cα contacts (8 Å, |Δi|>4): 112; chains: 1; bounding box: 89×42×55 Å

Solvent-accessible surface area (backbone atoms only — not comparable to full-atom values): 11068 Å² total; per-residue (Å²): 108,70,68,51,44,73,67,46,36,55,36,42,37,55,79,63,53,80,12,73,87,56,57,44,70,77,68,76,35,64,72,69,62,35,50,52,55,53,50,49,58,56,47,47,49,49,51,54,17,44,54,48,25,46,77,74,43,61,30,49,49,83,53,86,76,60,72,78,84,61,84,63,50,98,58,46,94,55,78,40,79,66,50,54,51,53,48,26,54,50,38,32,53,48,46,23,51,50,42,46,50,49,55,53,47,46,40,74,70,47,73,77,60,54,67,70,56,52,51,47,44,45,63,56,37,50,48,57,44,52,54,52,49,52,53,50,52,57,52,50,46,69,77,42,81,78,64,49,75,68,47,50,52,51,51,53,62,51,49,52,56,52,52,52,49,46,49,52,50,28,54,49,55,57,61,51,67,76,60,63,71,78,84,80,86,87,83,76,81,82,88,135

Mean predicted aligned error: 11.17 Å